Protein AF-A0A9P8FCP1-F1 (afdb_monomer)

pLDDT: mean 91.77, std 9.06, range [38.72, 98.56]

Foldseek 3Di:
DDQQLPLLCVLQVNDPVNSVVVSVVLVVLLVVAQLSVLLVVLVSVLVCCVVVNDPPCVNVVSLVSNVVSLVVLCVPPVRVLDPSNLLSLLSVLLSCCQPNPLCCSPVPSQVSSLVSQVVCVHLVNDPDDVVSSLVSQLSQVLSCLLPVHDGSHDDDPSHGDPSSSLVSCCSRRVVSSVVSVVSVVD

Solvent-accessible surface area (backbone atoms only — not comparable to full-atom values): 10028 Å² total; per-residue (Å²): 134,86,64,94,69,60,78,36,28,67,50,63,69,51,48,72,67,59,48,51,54,49,51,49,54,56,47,57,38,20,77,73,30,67,26,22,34,29,35,51,51,31,62,50,36,58,59,34,34,75,69,69,74,40,64,73,66,55,42,58,52,30,46,52,52,17,53,50,34,42,55,61,31,55,77,33,81,77,43,46,65,27,73,36,40,45,51,22,35,44,46,47,16,50,47,19,57,72,78,58,50,49,62,52,15,62,76,45,28,45,56,48,26,47,52,40,37,50,77,55,67,28,80,82,59,48,94,62,59,65,69,58,54,33,51,52,35,47,48,39,48,53,54,16,66,75,63,82,43,80,64,83,55,78,87,55,97,77,45,75,52,71,67,31,60,35,50,22,33,37,64,77,39,47,70,63,14,52,55,46,46,57,60,76,75,108

Mean predicted aligned error: 3.75 Å

Organism: Aureobasidium melanogenum (NCBI:txid46634)

Secondary structure (DSSP, 8-state):
---SSTTTHHHHT--HHHHHHHHHHHHHHHHH-HHHHHHHHHHHHHHHHHTTSS-THHHHHHHHHHHHHHHHHHTSTTTTTSHHHHHHHHHHHHHHHHHS-HHHIIIIIHHHHHHHHHHTTSTTTS---HHHHHHHHHHHHHHHHHHT---SS---TTSPPHHHHHHHHHHHSHHHHHHHHHHHT-

Sequence (186 aa):
MTVFAPRGWPALGITQEEGLKWERFMTQHALADTALFNVRLLFASGDLIRLNVLPPETALWLRDQAVRSINEALDDPVRAISDSMILAVGRIALHESMYGDKSAANLIHRPAQHRMIMMRGGMGALEFPELVKRLMRWADRVMALQSDTPRFLEDTDQSFSMNQSVEVLEKWVPREGISLRNKVST

Radius of gyration: 15.57 Å; Cα contacts (8 Å, |Δi|>4): 204; chains: 1; 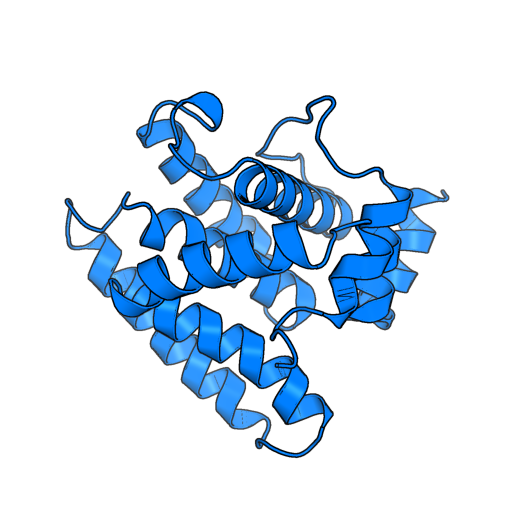bounding box: 40×42×33 Å

Nearest PDB structures (foldseek):
  7vpr-assembly1_A  TM=6.608E-01  e=2.442E+00  Nakaseomyces glabratus CBS 138
  7vpr-assembly2_D  TM=5.068E-01  e=2.128E+00  Nakaseomyces glabratus CBS 138
  7xb5-assembly1_A-2  TM=4.295E-01  e=1.286E+00  Saccharomyces cerevisiae S288C

Structure (mmCIF, N/CA/C/O backbone):
data_AF-A0A9P8FCP1-F1
#
_entry.id   AF-A0A9P8FCP1-F1
#
loop_
_atom_site.group_PDB
_atom_site.id
_atom_site.type_symbol
_atom_site.label_atom_id
_atom_site.label_alt_id
_atom_site.label_comp_id
_atom_site.label_asym_id
_atom_site.label_entity_id
_atom_site.label_seq_id
_atom_site.pdbx_PDB_ins_code
_atom_site.Cartn_x
_atom_site.Cartn_y
_atom_site.Cartn_z
_atom_site.occupancy
_atom_site.B_iso_or_equiv
_atom_site.auth_seq_id
_atom_site.auth_comp_id
_atom_site.auth_asym_id
_atom_site.auth_atom_id
_atom_site.pdbx_PDB_model_num
ATOM 1 N N . MET A 1 1 ? 14.031 8.876 16.140 1.00 38.72 1 MET A N 1
ATOM 2 C CA . MET A 1 1 ? 13.723 7.711 15.286 1.00 38.72 1 MET A CA 1
ATOM 3 C C . MET A 1 1 ? 13.015 8.236 14.046 1.00 38.72 1 MET A C 1
ATOM 5 O O . MET A 1 1 ? 11.938 8.804 14.182 1.00 38.72 1 MET A O 1
ATOM 9 N N . THR A 1 2 ? 13.652 8.175 12.878 1.00 43.81 2 THR A N 1
ATOM 10 C CA . THR A 1 2 ? 13.057 8.648 11.617 1.00 43.81 2 THR A CA 1
ATOM 11 C C . THR A 1 2 ? 12.088 7.574 11.140 1.00 43.81 2 THR A C 1
ATOM 13 O O . THR A 1 2 ? 12.512 6.453 10.871 1.00 43.81 2 THR A O 1
ATOM 16 N N . VAL A 1 3 ? 10.786 7.864 11.134 1.00 51.56 3 VAL A N 1
ATOM 17 C CA . VAL A 1 3 ? 9.778 6.882 10.708 1.00 51.56 3 VAL A CA 1
ATOM 18 C C . VAL A 1 3 ? 9.872 6.684 9.198 1.00 51.56 3 VAL A C 1
ATOM 20 O O . VAL A 1 3 ? 10.272 7.603 8.500 1.00 51.56 3 VAL A O 1
ATOM 23 N N . PHE A 1 4 ? 9.547 5.492 8.703 1.00 51.59 4 PHE A N 1
ATOM 24 C CA . PHE A 1 4 ? 9.831 5.031 7.342 1.00 51.59 4 PHE A CA 1
ATOM 25 C C . PHE A 1 4 ? 8.892 5.609 6.253 1.00 51.59 4 PHE A C 1
ATOM 27 O O . PHE A 1 4 ? 9.268 5.663 5.085 1.00 51.59 4 PHE A O 1
ATOM 34 N N . ALA A 1 5 ? 7.731 6.173 6.621 1.00 59.09 5 ALA A N 1
ATOM 35 C CA . ALA A 1 5 ? 6.806 6.852 5.695 1.00 59.09 5 ALA A CA 1
ATOM 36 C C . ALA A 1 5 ? 6.668 8.389 5.891 1.00 59.09 5 ALA A C 1
ATOM 38 O O . ALA A 1 5 ? 5.593 8.942 5.651 1.00 59.09 5 ALA A O 1
ATOM 39 N N . PRO A 1 6 ? 7.716 9.141 6.286 1.00 63.88 6 PRO A N 1
ATOM 40 C CA . PRO A 1 6 ? 7.554 10.488 6.825 1.00 63.88 6 PRO A CA 1
ATOM 41 C C . PRO A 1 6 ? 7.312 11.537 5.728 1.00 63.88 6 PRO A C 1
ATOM 43 O O . PRO A 1 6 ? 6.837 12.626 6.020 1.00 63.88 6 PRO A O 1
ATOM 46 N N . ARG A 1 7 ? 7.624 11.232 4.457 1.00 74.00 7 ARG A N 1
ATOM 47 C CA . ARG A 1 7 ? 7.557 12.205 3.350 1.00 74.00 7 ARG A CA 1
ATOM 48 C C . ARG A 1 7 ? 6.125 12.569 2.958 1.00 74.00 7 ARG A C 1
ATOM 50 O O . ARG A 1 7 ? 5.897 13.672 2.476 1.00 74.00 7 ARG A O 1
ATOM 57 N N . GLY A 1 8 ? 5.184 11.647 3.161 1.00 78.25 8 GLY A N 1
ATOM 58 C CA . GLY A 1 8 ? 3.782 11.846 2.793 1.00 78.25 8 GLY A CA 1
ATOM 59 C C . GLY A 1 8 ? 2.890 12.313 3.941 1.00 78.25 8 GLY A C 1
ATOM 60 O O . GLY A 1 8 ? 1.844 12.908 3.708 1.00 78.25 8 GLY A O 1
ATOM 61 N N . TRP A 1 9 ? 3.303 12.076 5.186 1.00 85.75 9 TRP A N 1
ATOM 62 C CA . TRP A 1 9 ? 2.492 12.379 6.366 1.00 85.75 9 TRP A CA 1
ATOM 63 C C . TRP A 1 9 ? 2.167 13.861 6.557 1.00 85.75 9 TRP A C 1
ATOM 65 O O . TRP A 1 9 ? 0.999 14.141 6.819 1.00 85.75 9 TRP A O 1
ATOM 75 N N . PRO A 1 10 ? 3.106 14.812 6.365 1.00 87.12 10 PRO A N 1
ATOM 76 C CA . PRO A 1 10 ? 2.785 16.232 6.465 1.00 87.12 10 PRO A CA 1
ATOM 77 C C . PRO A 1 10 ? 1.680 16.660 5.492 1.00 87.12 10 PRO A C 1
ATOM 79 O O . PRO A 1 10 ? 0.741 17.329 5.909 1.00 87.12 10 PRO A O 1
ATOM 82 N N . ALA A 1 11 ? 1.736 16.204 4.234 1.00 87.50 11 ALA A N 1
ATOM 83 C CA . ALA A 1 11 ? 0.718 16.503 3.219 1.00 87.50 11 ALA A CA 1
ATOM 84 C C . ALA A 1 11 ? -0.655 15.900 3.568 1.00 87.50 11 ALA A C 1
ATOM 86 O O . ALA A 1 11 ? -1.699 16.448 3.230 1.00 87.50 11 ALA A O 1
ATOM 87 N N . LEU A 1 12 ? -0.669 14.778 4.289 1.00 88.62 12 LEU A N 1
ATOM 88 C CA . LEU A 1 12 ? -1.890 14.136 4.773 1.00 88.62 12 LEU A CA 1
ATOM 89 C C . LEU A 1 12 ? -2.363 14.680 6.134 1.00 88.62 12 LEU A C 1
ATOM 91 O O . LEU A 1 12 ? -3.417 14.272 6.615 1.00 88.62 12 LEU A O 1
ATOM 95 N N . GLY A 1 13 ? -1.617 15.591 6.766 1.00 90.44 13 GLY A N 1
ATOM 96 C CA . GLY A 1 13 ? -1.917 16.072 8.117 1.00 90.44 13 GLY A CA 1
ATOM 97 C C . GLY A 1 13 ? -1.835 14.978 9.188 1.00 90.44 13 GLY A C 1
ATOM 98 O O . GLY A 1 13 ? -2.515 15.070 10.204 1.00 90.44 13 GLY A O 1
ATOM 99 N N . ILE A 1 14 ? -1.044 13.926 8.953 1.00 91.25 14 ILE A N 1
ATOM 100 C CA . ILE A 1 14 ? -0.834 12.837 9.913 1.00 91.25 14 ILE A CA 1
ATOM 101 C C . ILE A 1 14 ? 0.162 13.310 10.970 1.00 91.25 14 ILE A C 1
ATOM 103 O O . ILE A 1 14 ? 1.297 13.680 10.654 1.00 91.25 14 ILE A O 1
ATOM 107 N N . THR A 1 15 ? -0.253 13.276 12.232 1.00 91.31 15 THR A N 1
ATOM 108 C CA . THR A 1 15 ? 0.606 13.625 13.366 1.00 91.31 15 THR A CA 1
ATOM 109 C C . THR A 1 15 ? 1.678 12.560 13.605 1.00 91.31 15 THR A C 1
ATOM 111 O O . THR A 1 15 ? 1.555 11.402 13.198 1.00 91.31 15 THR A O 1
ATOM 114 N N . GLN A 1 16 ? 2.742 12.925 14.325 1.00 88.00 16 GLN A N 1
ATOM 115 C CA . GLN A 1 16 ? 3.790 11.971 14.692 1.00 88.00 16 GLN A CA 1
ATOM 116 C C . GLN A 1 16 ? 3.238 10.794 15.512 1.00 88.00 16 GLN A C 1
ATOM 118 O O . GLN A 1 16 ? 3.649 9.655 15.302 1.00 88.00 16 GLN A O 1
ATOM 123 N N . GLU A 1 17 ? 2.300 11.055 16.424 1.00 91.25 17 GLU A N 1
ATOM 124 C CA . GLU A 1 17 ? 1.689 10.021 17.259 1.00 91.25 17 GLU A CA 1
ATOM 125 C C . GLU A 1 17 ? 0.864 9.030 16.427 1.00 91.25 17 GLU A C 1
ATOM 127 O O . GLU A 1 17 ? 1.033 7.815 16.557 1.00 91.25 17 GLU A O 1
ATOM 132 N N . GLU A 1 18 ? 0.005 9.533 15.537 1.00 92.56 18 GLU A N 1
ATOM 133 C CA . GLU A 1 18 ? -0.771 8.692 14.622 1.00 92.56 18 GLU A CA 1
ATOM 134 C C . GLU A 1 18 ? 0.145 7.870 13.710 1.00 92.56 18 GLU A C 1
ATOM 136 O O . GLU A 1 18 ? -0.067 6.670 13.523 1.00 92.56 18 GLU A O 1
ATOM 141 N N . GLY A 1 19 ? 1.204 8.495 13.197 1.00 90.50 19 GLY A N 1
ATOM 142 C CA . GLY A 1 19 ? 2.212 7.833 12.387 1.00 90.50 19 GLY A CA 1
ATOM 143 C C . GLY A 1 19 ? 2.926 6.695 13.123 1.00 90.50 19 GLY A C 1
ATOM 144 O O . GLY A 1 19 ? 3.089 5.607 12.573 1.00 90.50 19 GLY A O 1
ATOM 145 N N . LEU A 1 20 ? 3.306 6.893 14.389 1.00 91.25 20 LEU A N 1
ATOM 146 C CA . LEU A 1 20 ? 3.914 5.840 15.212 1.00 91.25 20 LEU A CA 1
ATOM 147 C C . LEU A 1 20 ? 2.945 4.682 15.481 1.00 91.25 20 LEU A C 1
ATOM 149 O O . LEU A 1 20 ? 3.353 3.520 15.442 1.00 91.25 20 LEU A O 1
ATOM 153 N N . LYS A 1 21 ? 1.660 4.977 15.719 1.00 93.06 21 LYS A N 1
ATOM 154 C CA . LYS A 1 21 ? 0.612 3.952 15.867 1.00 93.06 21 LYS A CA 1
ATOM 155 C C . LYS A 1 21 ? 0.453 3.135 14.583 1.00 93.06 21 LYS A C 1
ATOM 157 O O . LYS A 1 21 ? 0.409 1.907 14.651 1.00 93.06 21 LYS A O 1
ATOM 162 N N . TRP A 1 22 ? 0.427 3.801 13.428 1.00 94.06 22 TRP A N 1
ATOM 163 C CA . TRP A 1 22 ? 0.396 3.141 12.123 1.00 94.06 22 TRP A CA 1
ATOM 164 C C . TRP A 1 22 ? 1.629 2.259 11.906 1.00 94.06 22 TRP A C 1
ATOM 166 O O . TRP A 1 22 ? 1.493 1.092 11.548 1.00 94.06 22 TRP A O 1
ATOM 176 N N . GLU A 1 23 ? 2.825 2.778 12.187 1.00 92.31 23 GLU A N 1
ATOM 177 C CA . GLU A 1 23 ? 4.079 2.043 12.007 1.00 92.31 23 GLU A CA 1
ATOM 178 C C . GLU A 1 23 ? 4.129 0.795 12.894 1.00 92.31 23 GLU A C 1
ATOM 180 O O . GLU A 1 23 ? 4.504 -0.282 12.429 1.00 92.31 23 GLU A O 1
ATOM 185 N N . ARG A 1 24 ? 3.689 0.905 14.154 1.00 94.50 24 ARG A N 1
ATOM 186 C CA . ARG A 1 24 ? 3.583 -0.239 15.066 1.00 94.50 24 ARG A CA 1
ATOM 187 C C . ARG A 1 24 ? 2.623 -1.292 14.521 1.00 94.50 24 ARG A C 1
ATOM 189 O O . ARG A 1 24 ? 3.008 -2.455 14.429 1.00 94.50 24 ARG A O 1
ATOM 196 N N . PHE A 1 25 ? 1.417 -0.882 14.126 1.00 96.12 25 PHE A N 1
ATOM 197 C CA . PHE A 1 25 ? 0.403 -1.782 13.575 1.00 96.12 25 PHE A CA 1
ATOM 198 C C . PHE A 1 25 ? 0.921 -2.514 12.330 1.00 96.12 25 PHE A C 1
ATOM 200 O O . PHE A 1 25 ? 0.899 -3.743 12.275 1.00 96.12 25 PHE A O 1
ATOM 207 N N . MET A 1 26 ? 1.465 -1.775 11.361 1.00 95.44 26 MET A N 1
ATOM 208 C CA . MET A 1 26 ? 2.004 -2.348 10.126 1.00 95.44 26 MET A CA 1
ATOM 209 C C . MET A 1 26 ? 3.206 -3.260 10.380 1.00 95.44 26 MET A C 1
ATOM 211 O O . MET A 1 26 ? 3.432 -4.199 9.622 1.00 95.44 26 MET A O 1
ATOM 215 N N . THR A 1 27 ? 4.025 -2.977 11.396 1.00 95.06 27 THR A N 1
ATOM 216 C CA . THR A 1 27 ? 5.221 -3.780 11.707 1.00 95.06 27 THR A CA 1
ATOM 217 C C . THR A 1 27 ? 4.848 -5.087 12.371 1.00 95.06 27 THR A C 1
ATOM 219 O O . THR A 1 27 ? 5.366 -6.123 11.975 1.00 95.06 27 THR A O 1
ATOM 222 N N . GLN A 1 28 ? 3.900 -5.064 13.306 1.00 96.75 28 GLN A N 1
ATOM 223 C CA . GLN A 1 28 ? 3.393 -6.282 13.935 1.00 96.75 28 GLN A CA 1
ATOM 224 C C . GLN A 1 28 ? 2.813 -7.251 12.897 1.00 96.75 28 GLN A C 1
ATOM 226 O O . GLN A 1 28 ? 3.191 -8.417 12.883 1.00 96.75 28 GLN A O 1
ATOM 231 N N . HIS A 1 29 ? 1.979 -6.759 11.976 1.00 97.69 29 HIS A N 1
ATOM 232 C CA . HIS A 1 29 ? 1.381 -7.595 10.929 1.00 97.69 29 HIS A CA 1
ATOM 233 C C . HIS A 1 29 ? 2.405 -8.085 9.903 1.00 97.69 29 HIS A C 1
ATOM 235 O O . HIS A 1 29 ? 2.327 -9.223 9.448 1.00 97.69 29 HIS A O 1
ATOM 241 N N . ALA A 1 30 ? 3.389 -7.252 9.551 1.00 97.19 30 ALA A N 1
ATOM 242 C CA . ALA A 1 30 ? 4.445 -7.650 8.627 1.00 97.19 30 ALA A CA 1
ATOM 243 C C . ALA A 1 30 ? 5.359 -8.723 9.220 1.00 97.19 30 ALA A C 1
ATOM 245 O O . ALA A 1 30 ? 5.737 -9.648 8.522 1.00 97.19 30 ALA A O 1
ATOM 246 N N . LEU A 1 31 ? 5.697 -8.638 10.507 1.00 97.00 31 LEU A N 1
ATOM 247 C CA . LEU A 1 31 ? 6.504 -9.672 11.162 1.00 97.00 31 LEU A CA 1
ATOM 248 C C . LEU A 1 31 ? 5.737 -10.988 11.366 1.00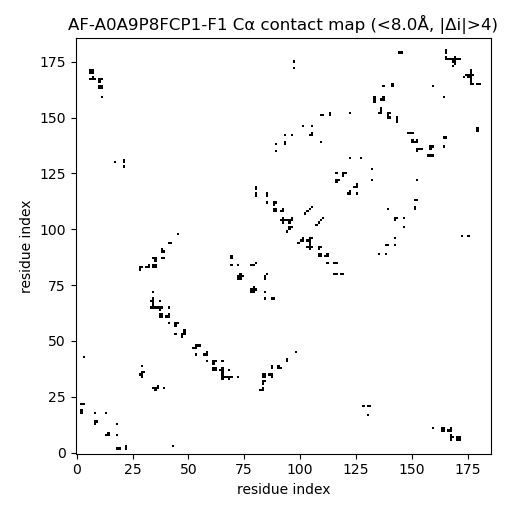 97.00 31 LEU A C 1
ATOM 250 O O . LEU A 1 31 ? 6.364 -12.016 11.596 1.00 97.00 31 LEU A O 1
ATOM 254 N N . ALA A 1 32 ? 4.405 -10.959 11.278 1.00 96.06 32 ALA A N 1
ATOM 255 C CA . ALA A 1 32 ? 3.551 -12.136 11.395 1.00 96.06 32 ALA A CA 1
ATOM 256 C C . ALA A 1 32 ? 3.259 -12.833 10.052 1.00 96.06 32 ALA A C 1
ATOM 258 O O . ALA A 1 32 ? 2.794 -13.969 10.066 1.00 96.06 32 ALA A O 1
ATOM 259 N N . ASP A 1 33 ? 3.499 -12.185 8.905 1.00 97.31 33 ASP A N 1
ATOM 260 C CA . ASP A 1 33 ? 3.197 -12.759 7.589 1.00 97.31 33 ASP A CA 1
ATOM 261 C C . ASP A 1 33 ? 4.185 -12.310 6.499 1.00 97.31 33 ASP A C 1
ATOM 263 O O . ASP A 1 33 ? 4.393 -11.117 6.249 1.00 97.31 33 ASP A O 1
ATOM 267 N N . THR A 1 34 ? 4.754 -13.294 5.799 1.00 97.44 34 THR A N 1
ATOM 268 C CA . THR A 1 34 ? 5.791 -13.101 4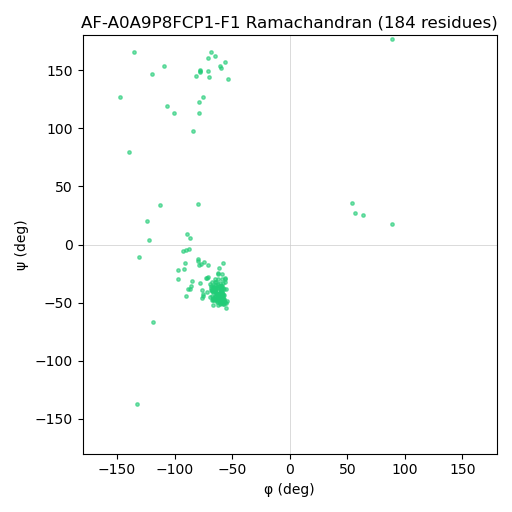.778 1.00 97.44 34 THR A CA 1
ATOM 269 C C . THR A 1 34 ? 5.333 -12.238 3.600 1.00 97.44 34 THR A C 1
ATOM 271 O O . THR A 1 34 ? 6.136 -11.484 3.049 1.00 97.44 34 THR A O 1
ATOM 274 N N . ALA A 1 35 ? 4.054 -12.289 3.213 1.00 98.12 35 ALA A N 1
ATOM 275 C CA . ALA A 1 35 ? 3.553 -11.511 2.085 1.00 98.12 35 ALA A CA 1
ATOM 276 C C . ALA A 1 35 ? 3.580 -10.015 2.4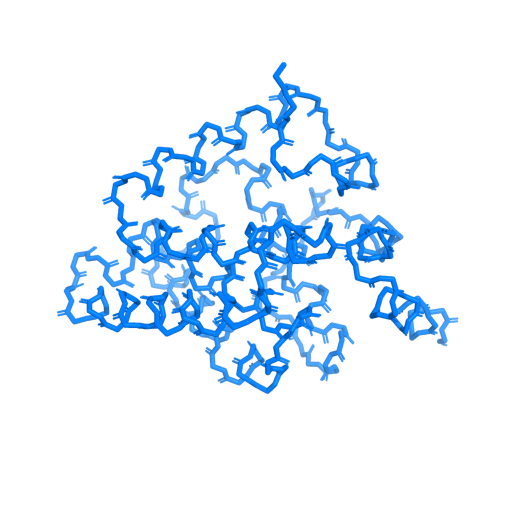08 1.00 98.12 35 ALA A C 1
ATOM 278 O O . ALA A 1 35 ? 4.125 -9.218 1.639 1.00 98.12 35 ALA A O 1
ATOM 279 N N . LEU A 1 36 ? 3.072 -9.622 3.581 1.00 98.19 36 LEU A N 1
ATOM 280 C CA . LEU A 1 36 ? 3.139 -8.224 4.001 1.00 98.19 36 LEU A CA 1
ATOM 281 C C . LEU A 1 36 ? 4.581 -7.782 4.265 1.00 98.19 36 LEU A C 1
ATOM 283 O O . LEU A 1 36 ? 4.936 -6.657 3.904 1.00 98.19 36 LEU A O 1
ATOM 287 N N . PHE A 1 37 ? 5.421 -8.648 4.836 1.00 98.06 37 PHE A N 1
ATOM 288 C CA . PHE A 1 37 ? 6.845 -8.366 5.015 1.00 98.06 37 PHE A CA 1
ATOM 289 C C . PHE A 1 37 ? 7.532 -7.998 3.695 1.00 98.06 37 PHE A C 1
ATOM 291 O O . PHE A 1 37 ? 8.095 -6.906 3.570 1.00 98.06 37 PHE A O 1
ATOM 298 N N . ASN A 1 38 ? 7.417 -8.861 2.683 1.00 98.12 38 ASN A N 1
ATOM 299 C CA . ASN A 1 38 ? 8.054 -8.657 1.385 1.00 98.12 38 ASN A CA 1
ATOM 300 C C . ASN A 1 38 ? 7.498 -7.425 0.659 1.00 98.12 38 ASN A C 1
ATOM 302 O O . ASN A 1 38 ? 8.269 -6.633 0.118 1.00 98.12 38 ASN A O 1
ATOM 306 N N . VAL A 1 39 ? 6.184 -7.179 0.722 1.00 97.25 39 VAL A N 1
ATOM 307 C CA . VAL A 1 39 ? 5.589 -5.954 0.161 1.00 97.25 39 VAL A CA 1
ATOM 308 C C . VAL A 1 39 ? 6.114 -4.699 0.867 1.00 97.25 39 VAL A C 1
ATOM 310 O O . VAL A 1 39 ? 6.350 -3.674 0.225 1.00 97.25 39 VAL A O 1
ATOM 313 N N . ARG A 1 40 ? 6.337 -4.741 2.185 1.00 94.69 40 ARG A N 1
ATOM 314 C CA . ARG A 1 40 ? 6.925 -3.604 2.905 1.00 94.69 40 ARG A CA 1
ATOM 315 C C . ARG A 1 40 ? 8.368 -3.336 2.489 1.00 94.69 40 ARG A C 1
ATOM 317 O O . ARG A 1 40 ? 8.713 -2.166 2.318 1.00 94.69 40 ARG A O 1
ATOM 324 N N . LEU A 1 41 ? 9.175 -4.378 2.297 1.00 95.31 41 LEU A N 1
ATOM 325 C CA . LEU A 1 41 ? 10.530 -4.238 1.762 1.00 95.31 41 LEU A CA 1
ATOM 326 C C . LEU A 1 41 ? 10.514 -3.683 0.334 1.00 95.31 41 LEU A C 1
ATOM 328 O O . LEU A 1 41 ? 11.288 -2.778 0.027 1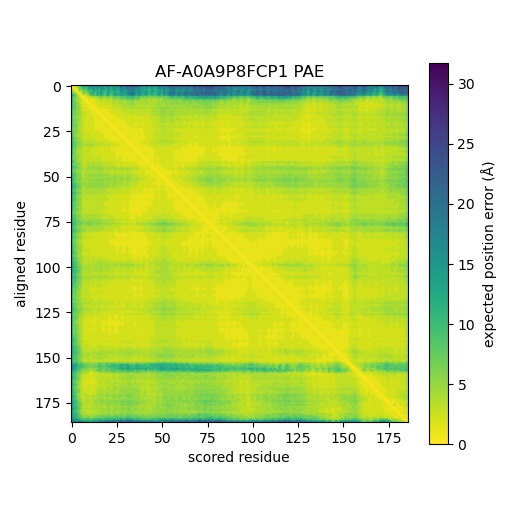.00 95.31 41 LEU A O 1
ATOM 332 N N . LEU A 1 42 ? 9.592 -4.147 -0.514 1.00 95.06 42 LEU A N 1
ATOM 333 C CA . LEU A 1 42 ? 9.415 -3.620 -1.866 1.00 95.06 42 LEU A CA 1
ATOM 334 C C . LEU A 1 42 ? 9.150 -2.106 -1.843 1.00 95.06 42 LEU A C 1
ATOM 336 O O . LEU A 1 42 ? 9.870 -1.354 -2.496 1.00 95.06 42 LEU A O 1
ATOM 340 N N . PHE A 1 43 ? 8.214 -1.632 -1.012 1.00 89.88 43 PHE A N 1
ATOM 341 C CA . PHE A 1 43 ? 7.995 -0.189 -0.824 1.00 89.88 43 PHE A CA 1
ATOM 342 C C . PHE A 1 43 ? 9.246 0.559 -0.357 1.00 89.88 43 PHE A C 1
ATOM 344 O O . PHE A 1 43 ? 9.471 1.691 -0.779 1.00 89.88 43 PHE A O 1
ATOM 351 N N . ALA A 1 44 ? 10.046 -0.049 0.522 1.00 88.38 44 ALA A N 1
ATOM 352 C CA . ALA A 1 44 ? 11.281 0.545 1.039 1.00 88.38 44 ALA A CA 1
ATOM 353 C C . ALA A 1 44 ? 12.339 0.722 -0.025 1.00 88.38 44 ALA A C 1
ATOM 355 O O . ALA A 1 44 ? 13.054 1.726 -0.025 1.00 88.38 44 ALA A O 1
ATOM 356 N N . SER A 1 45 ? 12.402 -0.234 -0.946 1.00 90.44 45 SER A N 1
ATOM 357 C CA . SER A 1 45 ? 13.390 -0.212 -2.006 1.00 90.44 45 SER A CA 1
ATOM 358 C C . SER A 1 45 ? 13.276 1.041 -2.870 1.00 90.44 45 SER A C 1
ATOM 360 O O . SER A 1 45 ? 14.309 1.597 -3.217 1.00 90.44 45 SER A O 1
ATOM 362 N N . GLY A 1 46 ? 12.069 1.563 -3.129 1.00 83.75 46 GLY A N 1
ATOM 363 C CA . GLY A 1 46 ? 11.886 2.746 -3.977 1.00 83.75 46 GLY A CA 1
ATOM 364 C C . GLY A 1 46 ? 12.656 3.975 -3.482 1.00 83.75 46 GLY A C 1
ATOM 365 O O . GLY A 1 46 ? 13.327 4.653 -4.262 1.00 83.75 46 GLY A O 1
ATOM 366 N N . ASP A 1 47 ? 12.631 4.238 -2.173 1.00 81.31 47 ASP A N 1
ATOM 367 C CA . ASP A 1 47 ? 13.381 5.350 -1.585 1.00 81.31 47 ASP A CA 1
ATOM 368 C C . ASP A 1 47 ? 14.888 5.100 -1.562 1.00 81.31 47 ASP A C 1
ATOM 370 O O . ASP A 1 47 ? 15.674 6.001 -1.856 1.00 81.31 47 ASP A O 1
ATOM 374 N N . LEU A 1 48 ? 15.294 3.874 -1.238 1.00 86.94 48 LEU A N 1
ATOM 375 C CA . LEU A 1 48 ? 16.703 3.498 -1.172 1.00 86.94 48 LEU A CA 1
ATOM 376 C C . LEU A 1 48 ? 17.355 3.480 -2.560 1.00 86.94 48 LEU A C 1
ATOM 378 O O . LEU A 1 48 ? 18.497 3.909 -2.694 1.00 86.94 48 LEU A O 1
ATOM 382 N N . ILE A 1 49 ? 16.624 3.071 -3.597 1.00 88.38 49 ILE A N 1
ATOM 383 C CA . ILE A 1 49 ? 17.055 3.140 -4.998 1.00 88.38 49 ILE A CA 1
ATOM 384 C C . ILE A 1 49 ? 17.179 4.600 -5.431 1.00 88.38 49 ILE A C 1
ATOM 386 O O . ILE A 1 49 ? 18.207 4.993 -5.974 1.00 88.38 49 ILE A O 1
ATOM 390 N N . ARG A 1 50 ? 16.183 5.445 -5.125 1.00 82.25 50 ARG A N 1
ATOM 391 C CA . ARG A 1 50 ? 16.244 6.889 -5.417 1.00 82.25 50 ARG A CA 1
ATOM 392 C C . ARG A 1 50 ? 17.453 7.567 -4.759 1.00 82.25 50 ARG A C 1
ATOM 394 O O . ARG A 1 50 ? 17.985 8.530 -5.303 1.00 82.25 50 ARG A O 1
ATOM 401 N N . LEU A 1 51 ? 17.862 7.094 -3.583 1.00 86.62 51 LEU A N 1
ATOM 402 C CA . LEU A 1 51 ? 19.035 7.579 -2.851 1.00 86.62 51 LEU A CA 1
ATOM 403 C C . LEU A 1 51 ? 20.351 6.894 -3.269 1.00 86.62 51 LEU A C 1
ATOM 405 O O . LEU A 1 51 ? 21.376 7.168 -2.652 1.00 86.62 51 LEU A O 1
ATOM 409 N N . ASN A 1 52 ? 20.345 6.033 -4.294 1.00 89.75 52 ASN A N 1
ATOM 410 C CA . ASN A 1 52 ? 21.491 5.231 -4.745 1.00 89.75 52 ASN A CA 1
ATOM 411 C C . ASN A 1 52 ? 22.108 4.333 -3.650 1.00 89.75 52 ASN A C 1
ATOM 413 O O . ASN A 1 52 ? 23.295 4.022 -3.691 1.00 89.75 52 ASN A O 1
ATOM 417 N N . VAL A 1 53 ? 21.311 3.919 -2.660 1.00 94.06 53 VAL A N 1
ATOM 418 C CA . VAL A 1 53 ? 21.717 2.985 -1.593 1.00 94.06 53 VAL A CA 1
ATOM 419 C C . VAL A 1 53 ? 21.540 1.532 -2.034 1.00 94.06 53 VAL A C 1
ATOM 421 O O . VAL A 1 53 ? 22.332 0.673 -1.657 1.00 94.06 53 VAL A O 1
ATOM 424 N N . LEU A 1 54 ? 20.501 1.254 -2.824 1.00 92.88 54 LEU A N 1
ATOM 425 C CA . LEU A 1 54 ? 20.228 -0.064 -3.396 1.00 92.88 54 LEU A CA 1
ATOM 426 C C . LEU A 1 54 ? 20.232 0.009 -4.922 1.00 92.88 54 LEU A C 1
ATOM 428 O O . LEU A 1 54 ? 19.806 1.024 -5.480 1.00 92.88 54 LEU A O 1
ATOM 432 N N . PRO A 1 55 ? 20.663 -1.059 -5.608 1.00 95.00 55 PRO A N 1
ATOM 433 C CA . PRO A 1 55 ? 20.624 -1.087 -7.055 1.00 95.00 55 PRO A CA 1
ATOM 434 C C . PRO A 1 55 ? 19.187 -1.372 -7.557 1.00 95.00 55 PRO A C 1
ATOM 436 O O . PRO A 1 55 ? 18.420 -2.058 -6.866 1.00 95.00 55 PRO A O 1
ATOM 439 N N . PRO A 1 56 ? 18.778 -0.853 -8.734 1.00 91.44 56 PRO A N 1
ATOM 440 C CA . PRO A 1 56 ? 17.392 -0.938 -9.213 1.00 91.44 56 PRO A CA 1
ATOM 441 C C . PRO A 1 56 ? 16.825 -2.362 -9.316 1.00 91.44 56 PRO A C 1
ATOM 443 O O . PRO A 1 56 ? 15.638 -2.574 -9.063 1.00 91.44 56 PRO A O 1
ATOM 446 N N . GLU A 1 57 ? 17.657 -3.357 -9.627 1.00 95.19 57 GLU A N 1
ATOM 447 C CA . GLU A 1 57 ? 17.269 -4.769 -9.703 1.00 95.19 57 GLU A CA 1
ATOM 448 C C . GLU A 1 57 ? 16.750 -5.331 -8.371 1.00 95.19 57 GLU A C 1
ATOM 450 O O . GLU A 1 57 ? 15.994 -6.304 -8.365 1.00 95.19 57 GLU A O 1
ATOM 455 N N . THR A 1 58 ? 17.071 -4.687 -7.243 1.00 95.19 58 THR A N 1
ATOM 456 C CA . THR A 1 58 ? 16.551 -5.090 -5.930 1.00 95.19 58 THR A CA 1
ATOM 457 C C . THR A 1 58 ? 15.030 -4.955 -5.867 1.00 95.19 58 THR A C 1
ATOM 459 O O . THR A 1 58 ? 14.373 -5.813 -5.280 1.00 95.19 58 THR A O 1
ATOM 462 N N . ALA A 1 59 ? 14.439 -3.947 -6.521 1.00 93.00 59 ALA A N 1
ATOM 463 C CA . ALA A 1 59 ? 12.982 -3.824 -6.598 1.00 93.00 59 ALA A CA 1
ATOM 464 C C . ALA A 1 59 ? 12.353 -4.973 -7.402 1.00 93.00 59 ALA A C 1
ATOM 466 O O . ALA A 1 59 ? 11.301 -5.484 -7.023 1.00 93.00 59 ALA A O 1
ATOM 467 N N . LEU A 1 60 ? 13.007 -5.423 -8.480 1.00 93.62 60 LEU A N 1
ATOM 468 C CA . LEU A 1 60 ? 12.525 -6.552 -9.284 1.00 93.62 60 LEU A CA 1
ATOM 469 C C . LEU A 1 60 ? 12.535 -7.852 -8.477 1.00 93.62 60 LEU A C 1
ATOM 471 O O . LEU A 1 60 ? 11.547 -8.585 -8.493 1.00 93.62 60 LEU A O 1
ATOM 475 N N . TRP A 1 61 ? 13.620 -8.103 -7.739 1.00 96.88 61 TRP A N 1
ATOM 476 C CA . TRP A 1 61 ? 13.724 -9.259 -6.851 1.00 96.88 61 TRP A CA 1
ATOM 477 C C . TRP A 1 61 ? 12.686 -9.200 -5.722 1.00 96.88 61 TRP A C 1
ATOM 479 O O . TRP A 1 61 ? 11.948 -10.160 -5.521 1.00 96.88 61 TRP A O 1
ATOM 489 N N . LEU A 1 62 ? 12.546 -8.060 -5.036 1.00 97.06 62 LEU A N 1
ATOM 490 C CA . LEU A 1 62 ? 11.556 -7.892 -3.964 1.00 97.06 62 LEU A CA 1
ATOM 491 C C . LEU A 1 62 ? 10.114 -8.038 -4.459 1.00 97.06 62 LEU A C 1
ATOM 493 O O . LEU A 1 62 ? 9.274 -8.567 -3.734 1.00 97.06 62 LEU A O 1
ATOM 497 N N . ARG A 1 63 ? 9.821 -7.606 -5.690 1.00 96.00 63 ARG A N 1
ATOM 498 C CA . ARG A 1 63 ? 8.510 -7.812 -6.313 1.00 96.00 63 ARG A CA 1
ATOM 499 C C . ARG A 1 63 ? 8.232 -9.291 -6.551 1.00 96.00 63 ARG A C 1
ATOM 501 O O . ARG A 1 63 ? 7.145 -9.751 -6.221 1.00 96.00 63 ARG A O 1
ATOM 508 N N . ASP A 1 64 ? 9.202 -10.034 -7.076 1.00 97.12 64 ASP A N 1
ATOM 509 C CA . ASP A 1 64 ? 9.090 -11.486 -7.239 1.00 97.12 64 ASP A CA 1
ATOM 510 C C . ASP A 1 64 ? 8.854 -12.187 -5.887 1.00 97.12 64 ASP A C 1
ATOM 512 O O . ASP A 1 64 ? 7.920 -12.977 -5.769 1.00 97.12 64 ASP A O 1
ATOM 516 N N . GLN A 1 65 ? 9.604 -11.826 -4.841 1.00 98.38 65 GLN A N 1
ATOM 517 C CA . GLN A 1 65 ? 9.395 -12.370 -3.493 1.00 98.38 65 GLN A CA 1
ATOM 518 C C . GLN A 1 65 ? 8.011 -12.027 -2.926 1.00 98.38 65 GLN A C 1
ATOM 520 O O . GLN A 1 65 ? 7.342 -12.890 -2.360 1.00 98.38 65 GLN A O 1
ATOM 525 N N . ALA A 1 66 ? 7.547 -10.787 -3.105 1.00 97.94 66 ALA A N 1
ATOM 526 C CA . ALA A 1 66 ? 6.219 -10.370 -2.673 1.00 97.94 66 ALA A CA 1
ATOM 527 C C . ALA A 1 66 ? 5.117 -11.169 -3.380 1.00 97.94 66 ALA A C 1
ATOM 529 O O . ALA A 1 66 ? 4.244 -11.715 -2.712 1.00 97.94 66 ALA A O 1
ATOM 530 N N . VAL A 1 67 ? 5.175 -11.293 -4.709 1.00 97.31 67 VAL A N 1
ATOM 531 C CA . VAL A 1 67 ? 4.175 -12.040 -5.489 1.00 97.31 67 VAL A CA 1
ATOM 532 C C . VAL A 1 67 ? 4.174 -13.525 -5.124 1.00 97.31 67 VAL A C 1
ATOM 534 O O . VAL A 1 67 ? 3.099 -14.092 -4.937 1.00 97.31 67 VAL A O 1
ATOM 537 N N . ARG A 1 68 ? 5.346 -14.151 -4.953 1.00 98.38 68 ARG A N 1
ATOM 538 C CA . ARG A 1 68 ? 5.434 -15.550 -4.500 1.00 98.38 68 ARG A CA 1
ATOM 539 C C . ARG A 1 68 ? 4.776 -15.745 -3.140 1.00 98.38 68 ARG A C 1
ATOM 541 O O . ARG A 1 68 ? 3.900 -16.592 -3.017 1.00 98.38 68 ARG A O 1
ATOM 548 N N . SER A 1 69 ? 5.120 -14.916 -2.154 1.00 98.38 69 SER A N 1
ATOM 549 C CA . SER A 1 69 ? 4.536 -15.019 -0.813 1.00 98.38 69 SER A CA 1
ATOM 550 C C . SER A 1 69 ? 3.035 -14.730 -0.783 1.00 98.38 69 SER A C 1
ATOM 552 O O . SER A 1 69 ? 2.327 -15.322 0.026 1.00 98.38 69 SER A O 1
ATOM 554 N N . ILE A 1 70 ? 2.538 -13.840 -1.652 1.00 98.38 70 ILE A N 1
ATOM 555 C CA . ILE A 1 70 ? 1.096 -13.615 -1.829 1.00 98.38 70 ILE A CA 1
ATOM 556 C C . ILE A 1 70 ? 0.430 -14.889 -2.354 1.00 98.38 70 ILE A C 1
ATOM 558 O O . ILE A 1 70 ? -0.563 -15.322 -1.781 1.00 98.38 70 ILE A O 1
ATOM 562 N N . ASN A 1 71 ? 0.974 -15.505 -3.405 1.00 97.75 71 ASN A N 1
ATOM 563 C CA . ASN A 1 71 ? 0.401 -16.724 -3.979 1.00 97.75 71 ASN A CA 1
ATOM 564 C C . ASN A 1 71 ? 0.392 -17.879 -2.966 1.00 97.75 71 ASN A C 1
ATOM 566 O O . ASN A 1 71 ? -0.642 -18.505 -2.775 1.00 97.75 71 ASN A O 1
ATOM 570 N N . GLU A 1 72 ? 1.491 -18.085 -2.237 1.00 97.56 72 GLU A N 1
ATOM 571 C CA . GLU A 1 72 ? 1.562 -19.081 -1.157 1.00 97.56 72 GLU A CA 1
ATOM 572 C C . GLU A 1 72 ? 0.529 -18.822 -0.047 1.00 97.56 72 GLU A C 1
ATOM 574 O O . GLU A 1 72 ? -0.032 -19.757 0.516 1.00 97.56 72 GLU A O 1
ATOM 579 N N . ALA A 1 73 ? 0.274 -17.555 0.296 1.00 97.44 73 ALA A N 1
ATOM 580 C CA . ALA A 1 73 ? -0.729 -17.194 1.296 1.00 97.44 73 ALA A CA 1
ATOM 581 C C . ALA A 1 73 ? -2.169 -17.388 0.794 1.00 97.44 73 ALA A C 1
ATOM 583 O O . ALA A 1 73 ? -3.055 -17.648 1.603 1.00 97.44 73 ALA A O 1
ATOM 584 N N . LEU A 1 74 ? -2.411 -17.260 -0.514 1.00 96.81 74 LEU A N 1
ATOM 585 C CA . LEU A 1 74 ? -3.723 -17.496 -1.125 1.00 96.81 74 LEU A CA 1
ATOM 586 C C . LEU A 1 74 ? -4.110 -18.981 -1.133 1.00 96.81 74 LEU A C 1
ATOM 588 O O . LEU A 1 74 ? -5.302 -19.283 -1.070 1.00 96.81 74 LEU A O 1
ATOM 592 N N . ASP A 1 75 ? -3.127 -19.883 -1.163 1.00 96.50 75 ASP A N 1
ATOM 593 C CA . ASP A 1 75 ? -3.345 -21.333 -1.086 1.00 96.50 75 ASP A CA 1
ATOM 594 C C . ASP A 1 75 ? -3.705 -21.812 0.337 1.00 96.50 75 ASP A C 1
ATOM 596 O O . ASP A 1 75 ? -4.218 -22.919 0.515 1.00 96.50 75 ASP A O 1
ATOM 600 N N . ASP A 1 76 ? -3.485 -20.977 1.359 1.00 96.56 76 ASP A N 1
ATOM 601 C CA . ASP A 1 76 ? -3.872 -21.242 2.746 1.00 96.56 76 ASP A CA 1
ATOM 602 C C . ASP A 1 76 ? -5.175 -20.491 3.091 1.00 96.56 76 ASP A C 1
ATOM 604 O O . ASP A 1 76 ? -5.171 -19.262 3.197 1.00 96.56 76 ASP A O 1
ATOM 608 N N . PRO A 1 77 ? -6.301 -21.187 3.344 1.00 93.50 77 PRO A N 1
ATOM 609 C CA . PRO A 1 77 ? -7.591 -20.543 3.594 1.00 93.50 77 PRO A CA 1
ATOM 610 C C . PRO A 1 77 ? -7.612 -19.653 4.847 1.00 93.50 77 PRO A C 1
ATOM 612 O O . PRO A 1 77 ? -8.428 -18.733 4.921 1.00 93.50 77 PRO A O 1
ATOM 615 N N . VAL A 1 78 ? -6.732 -19.894 5.825 1.00 92.94 78 VAL A N 1
ATOM 616 C CA . VAL A 1 78 ? -6.612 -19.056 7.028 1.00 92.94 78 VAL A CA 1
ATOM 617 C C . VAL A 1 78 ? -5.883 -17.756 6.697 1.00 92.94 78 VAL A C 1
ATOM 619 O O . VAL A 1 78 ? -6.254 -16.684 7.181 1.00 92.94 78 VAL A O 1
ATOM 622 N N . ARG A 1 79 ? -4.856 -17.824 5.845 1.00 96.50 79 ARG A N 1
ATOM 623 C CA . ARG A 1 79 ? -4.030 -16.664 5.484 1.00 96.50 79 ARG A CA 1
ATOM 624 C C . ARG A 1 79 ? -4.623 -15.838 4.348 1.00 96.50 79 ARG A C 1
ATOM 626 O O . ARG A 1 79 ? -4.470 -14.614 4.374 1.00 96.50 79 ARG A O 1
ATOM 633 N N . ALA A 1 80 ? -5.351 -16.461 3.422 1.00 96.38 80 ALA A N 1
ATOM 634 C CA . ALA A 1 80 ? -5.841 -15.870 2.175 1.00 96.38 80 ALA A CA 1
ATOM 635 C C . ALA A 1 80 ? -6.688 -14.598 2.355 1.00 96.38 80 ALA A C 1
ATOM 637 O O . ALA A 1 80 ? -6.702 -13.733 1.479 1.00 96.38 80 ALA A O 1
ATOM 638 N N . ILE A 1 81 ? -7.381 -14.463 3.491 1.00 96.31 81 ILE A N 1
ATOM 639 C CA . ILE A 1 81 ? -8.183 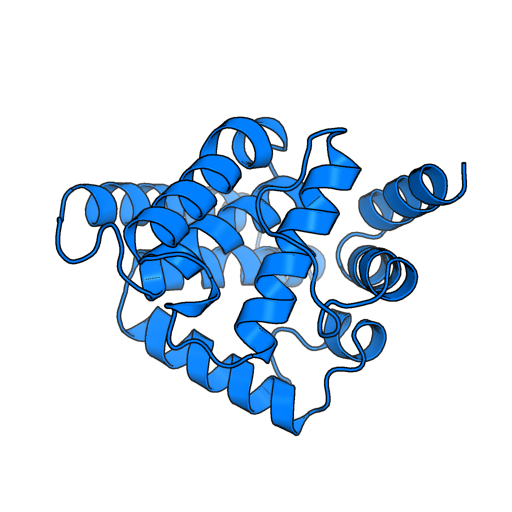-13.276 3.846 1.00 96.31 81 ILE A CA 1
ATOM 640 C C . ILE A 1 81 ? -7.780 -12.660 5.194 1.00 96.31 81 ILE A C 1
ATOM 642 O O . ILE A 1 81 ? -8.563 -11.936 5.821 1.00 96.31 81 ILE A O 1
ATOM 646 N N . SER A 1 82 ? -6.566 -12.963 5.657 1.00 97.88 82 SER A N 1
ATOM 647 C CA . SER A 1 82 ? -6.009 -12.394 6.883 1.00 97.88 82 SER A CA 1
ATOM 648 C C . SER A 1 82 ? -5.792 -10.884 6.760 1.00 97.88 82 SER A C 1
ATOM 650 O O . SER A 1 82 ? -5.722 -10.314 5.666 1.00 97.88 82 SER A O 1
ATOM 652 N N . ASP A 1 83 ? -5.640 -10.229 7.906 1.00 98.31 83 ASP A N 1
ATOM 653 C CA . ASP A 1 83 ? -5.370 -8.795 7.990 1.00 98.31 83 ASP A CA 1
ATOM 654 C C . ASP A 1 83 ? -4.091 -8.419 7.232 1.00 98.31 83 ASP A C 1
ATOM 656 O O . ASP A 1 83 ? -4.089 -7.491 6.418 1.00 98.31 83 ASP A O 1
ATOM 660 N N . SER A 1 84 ? -3.023 -9.201 7.423 1.00 98.19 84 SER A N 1
ATOM 661 C CA . SER A 1 84 ? -1.767 -9.031 6.695 1.00 98.19 84 SER A CA 1
ATOM 662 C C . SER A 1 84 ? -1.955 -9.173 5.189 1.00 98.19 84 SER A C 1
ATOM 664 O O . SER A 1 84 ? -1.371 -8.395 4.434 1.00 98.19 84 SER A O 1
ATOM 666 N N . MET A 1 85 ? -2.810 -10.100 4.746 1.00 98.31 85 MET A N 1
ATOM 667 C CA . MET A 1 85 ? -3.049 -10.311 3.324 1.00 98.31 85 MET A CA 1
ATOM 668 C C . MET A 1 85 ? -3.807 -9.134 2.689 1.00 98.31 85 MET A C 1
ATOM 670 O O . MET A 1 85 ? -3.392 -8.586 1.666 1.00 98.31 85 MET A O 1
ATOM 674 N N . ILE A 1 86 ? -4.859 -8.637 3.340 1.00 98.56 86 ILE A N 1
ATOM 675 C CA . ILE A 1 86 ? -5.600 -7.454 2.868 1.00 98.56 86 ILE A CA 1
ATOM 676 C C . ILE A 1 86 ? -4.679 -6.231 2.753 1.00 98.56 86 ILE A C 1
ATOM 678 O O . ILE A 1 86 ? -4.762 -5.465 1.785 1.00 98.56 86 ILE A O 1
ATOM 682 N N . LEU A 1 87 ? -3.785 -6.045 3.727 1.00 98.38 87 LEU A N 1
ATOM 683 C CA . LEU A 1 87 ? -2.802 -4.964 3.715 1.00 98.38 87 LEU A CA 1
ATOM 684 C C . LEU A 1 87 ? -1.768 -5.159 2.601 1.00 98.38 87 LEU A C 1
ATOM 686 O O . LEU A 1 87 ? -1.464 -4.206 1.886 1.00 98.38 87 LEU A O 1
ATOM 690 N N . ALA A 1 88 ? -1.246 -6.371 2.423 1.00 98.50 88 ALA A N 1
ATOM 691 C CA . ALA A 1 88 ? -0.234 -6.679 1.419 1.00 98.50 88 ALA A CA 1
ATOM 692 C C . ALA A 1 88 ? -0.758 -6.476 -0.009 1.00 98.50 88 ALA A C 1
ATOM 694 O O . ALA A 1 88 ? -0.100 -5.788 -0.790 1.00 98.50 88 ALA A O 1
ATOM 695 N N . VAL A 1 89 ? -1.958 -6.977 -0.336 1.00 98.44 89 VAL A N 1
ATOM 696 C CA . VAL A 1 89 ? -2.550 -6.814 -1.677 1.00 98.44 89 VAL A CA 1
ATOM 697 C C . VAL A 1 89 ? -2.836 -5.344 -1.994 1.00 98.44 89 VAL A C 1
ATOM 699 O O . VAL A 1 89 ? -2.528 -4.872 -3.087 1.00 98.44 89 VAL A O 1
ATOM 702 N N . GLY A 1 90 ? -3.361 -4.575 -1.037 1.00 97.94 90 GLY A N 1
ATOM 703 C CA . GLY A 1 90 ? -3.571 -3.139 -1.252 1.00 97.94 90 GLY A CA 1
ATOM 704 C C . GLY A 1 90 ? -2.282 -2.356 -1.421 1.00 97.94 90 GLY A C 1
ATOM 705 O O . GLY A 1 90 ? -2.189 -1.444 -2.241 1.00 97.94 90 GLY A O 1
ATOM 706 N N . ARG A 1 91 ? -1.263 -2.715 -0.638 1.00 96.75 91 ARG A N 1
ATOM 707 C CA . ARG A 1 91 ? 0.043 -2.074 -0.717 1.00 96.75 91 ARG A CA 1
ATOM 708 C C . ARG A 1 91 ? 0.680 -2.392 -2.067 1.00 96.75 91 ARG A C 1
ATOM 710 O O . ARG A 1 91 ? 1.022 -1.444 -2.763 1.00 96.75 91 ARG A O 1
ATOM 717 N N . ILE A 1 92 ? 0.785 -3.655 -2.490 1.00 97.12 92 ILE A N 1
ATOM 718 C CA . ILE A 1 92 ? 1.388 -3.973 -3.797 1.00 97.12 92 ILE A CA 1
ATOM 719 C C . ILE A 1 92 ? 0.629 -3.304 -4.952 1.00 97.12 92 ILE A C 1
ATOM 721 O O . ILE A 1 92 ? 1.276 -2.782 -5.851 1.00 97.12 92 ILE A O 1
ATOM 725 N N . ALA A 1 93 ? -0.703 -3.175 -4.877 1.00 97.56 93 ALA A N 1
ATOM 726 C CA . ALA A 1 93 ? -1.472 -2.394 -5.850 1.00 97.56 93 ALA A CA 1
ATOM 727 C C . ALA A 1 93 ? -0.971 -0.944 -5.962 1.00 97.56 93 ALA A C 1
ATOM 729 O O . ALA A 1 93 ? -0.673 -0.464 -7.054 1.00 97.56 93 ALA A O 1
ATOM 730 N N . LEU A 1 94 ? -0.830 -0.264 -4.821 1.00 95.19 94 LEU A N 1
ATOM 731 C CA . LEU A 1 94 ? -0.327 1.107 -4.766 1.00 95.19 94 LEU A CA 1
ATOM 732 C C . LEU A 1 94 ? 1.139 1.199 -5.221 1.00 95.19 94 LEU A C 1
ATOM 734 O O . LEU A 1 94 ? 1.527 2.182 -5.842 1.00 95.19 94 LEU A O 1
ATOM 738 N N . HIS A 1 95 ? 1.966 0.191 -4.934 1.00 93.31 95 HIS A N 1
ATOM 739 C CA . HIS A 1 95 ? 3.336 0.152 -5.445 1.00 93.31 95 HIS A CA 1
ATOM 740 C C . HIS A 1 95 ? 3.352 0.091 -6.974 1.00 93.31 95 HIS A C 1
ATOM 742 O O . HIS A 1 95 ? 4.010 0.909 -7.612 1.00 93.31 95 HIS A O 1
ATOM 748 N N . GLU A 1 96 ? 2.612 -0.850 -7.562 1.00 93.75 96 GLU A N 1
ATOM 749 C CA . GLU A 1 96 ? 2.527 -1.016 -9.013 1.00 93.75 96 GLU A CA 1
ATOM 750 C C . GLU A 1 96 ? 1.954 0.239 -9.694 1.00 93.75 96 GLU A C 1
ATOM 752 O O . GLU A 1 96 ? 2.442 0.638 -10.748 1.00 93.75 96 GLU A O 1
ATOM 757 N N . SER A 1 97 ? 0.999 0.939 -9.069 1.00 92.50 97 SER A N 1
ATOM 758 C CA . SER A 1 97 ? 0.456 2.185 -9.630 1.00 92.50 97 SER A CA 1
ATOM 759 C C . SER A 1 97 ? 1.468 3.339 -9.653 1.00 92.50 97 SER A C 1
ATOM 761 O O . SER A 1 97 ? 1.415 4.191 -10.546 1.00 92.50 97 SER A O 1
ATOM 763 N N . MET A 1 98 ? 2.379 3.376 -8.676 1.00 88.00 98 MET A N 1
ATOM 764 C CA . MET A 1 98 ? 3.384 4.430 -8.518 1.00 88.00 98 MET A CA 1
ATOM 765 C C . MET A 1 98 ? 4.680 4.149 -9.281 1.00 88.00 98 MET A C 1
ATOM 767 O O . MET A 1 98 ? 5.269 5.079 -9.822 1.00 88.00 98 MET A O 1
ATOM 771 N N . TYR A 1 99 ? 5.133 2.895 -9.312 1.00 86.12 99 TYR A N 1
ATOM 772 C CA . TYR A 1 99 ? 6.483 2.535 -9.760 1.00 86.12 99 TYR A CA 1
ATOM 773 C C . TYR A 1 99 ? 6.528 1.396 -10.783 1.00 86.12 99 TYR A C 1
ATOM 775 O O . TYR A 1 99 ? 7.598 1.129 -11.330 1.00 86.12 99 TYR A O 1
ATOM 783 N N . GLY A 1 100 ? 5.417 0.699 -11.021 1.00 88.06 100 GLY A N 1
ATOM 784 C CA . GLY A 1 100 ? 5.410 -0.559 -11.761 1.00 88.06 100 GLY A CA 1
ATOM 785 C C . GLY A 1 100 ? 4.330 -0.635 -12.835 1.00 88.06 100 GLY A C 1
ATOM 786 O O . GLY A 1 100 ? 4.120 0.300 -13.613 1.00 88.06 100 GLY A O 1
ATOM 787 N N . ASP 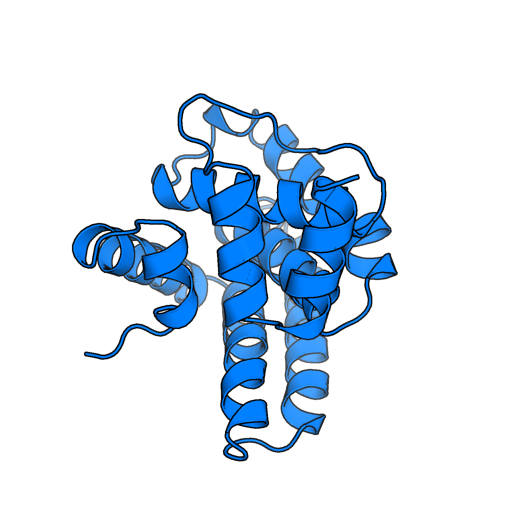A 1 101 ? 3.676 -1.789 -12.905 1.00 92.62 101 ASP A N 1
ATOM 788 C CA . ASP A 1 101 ? 2.630 -2.084 -13.870 1.00 92.62 101 ASP A CA 1
ATOM 789 C C . ASP A 1 101 ? 1.268 -1.564 -13.388 1.00 92.62 101 ASP A C 1
ATOM 791 O O . ASP A 1 101 ? 0.519 -2.213 -12.650 1.00 92.62 101 ASP A O 1
ATOM 795 N N . LYS A 1 102 ? 0.902 -0.382 -13.886 1.00 93.00 102 LYS A N 1
ATOM 796 C CA . LYS A 1 102 ? -0.410 0.229 -13.633 1.00 93.00 102 LYS A CA 1
ATOM 797 C C . LYS A 1 102 ? -1.574 -0.677 -14.054 1.00 93.00 102 LYS A C 1
ATOM 799 O O . LYS A 1 102 ? -2.637 -0.605 -13.443 1.00 93.00 102 LYS A O 1
ATOM 804 N N . SER A 1 103 ? -1.408 -1.533 -15.063 1.00 94.75 103 SER A N 1
ATOM 805 C CA . SER A 1 103 ? -2.441 -2.495 -15.458 1.00 94.75 103 SER A CA 1
ATOM 806 C C . SER A 1 103 ? -2.651 -3.540 -14.362 1.00 94.75 103 SER A C 1
ATOM 808 O O . SER A 1 103 ? -3.784 -3.761 -13.933 1.00 94.75 103 SER A O 1
ATOM 810 N N . ALA A 1 104 ? -1.566 -4.101 -13.818 1.00 95.38 104 ALA A N 1
ATOM 811 C CA . ALA A 1 104 ? -1.628 -5.052 -12.708 1.00 95.38 104 ALA A CA 1
ATOM 812 C C . ALA A 1 104 ? -2.267 -4.436 -11.450 1.00 95.38 104 ALA A C 1
ATOM 814 O O . ALA A 1 104 ? -3.121 -5.063 -10.815 1.00 95.38 104 ALA A O 1
ATOM 815 N N . ALA A 1 105 ? -1.935 -3.182 -11.122 1.00 96.38 105 ALA A N 1
ATOM 816 C CA . ALA A 1 105 ? -2.578 -2.461 -10.023 1.00 96.38 105 ALA A CA 1
ATOM 817 C C . ALA A 1 105 ? -4.111 -2.436 -10.171 1.00 96.38 105 ALA A C 1
ATOM 819 O O . ALA A 1 105 ? -4.833 -2.761 -9.227 1.00 96.38 105 ALA A O 1
ATOM 820 N N . ASN A 1 106 ? -4.611 -2.086 -11.359 1.00 94.56 106 ASN A N 1
ATOM 821 C CA . ASN A 1 106 ? -6.034 -1.826 -11.589 1.00 94.56 106 ASN A CA 1
ATOM 822 C C . ASN A 1 106 ? -6.871 -3.055 -11.925 1.00 94.56 106 ASN A C 1
ATOM 824 O O . ASN A 1 106 ? -8.018 -3.132 -11.494 1.00 94.56 106 ASN A O 1
ATOM 828 N N . LEU A 1 107 ? -6.328 -3.990 -12.700 1.00 95.81 107 LEU A N 1
ATOM 829 C CA . LEU A 1 107 ? -7.070 -5.155 -13.183 1.00 95.81 107 LEU A CA 1
ATOM 830 C C . LEU A 1 107 ? -6.938 -6.361 -12.251 1.00 95.81 107 LEU A C 1
ATOM 832 O O . LEU A 1 107 ? -7.784 -7.250 -12.295 1.00 95.81 107 LEU A O 1
ATOM 836 N N . ILE A 1 108 ? -5.901 -6.394 -11.407 1.00 96.62 108 ILE A N 1
ATOM 837 C CA . ILE A 1 108 ? -5.587 -7.554 -10.565 1.00 96.62 108 ILE A CA 1
ATOM 838 C C . ILE A 1 108 ? -5.655 -7.176 -9.087 1.00 96.62 108 ILE A C 1
ATOM 840 O O . ILE A 1 108 ? -6.531 -7.650 -8.363 1.00 96.62 108 ILE A O 1
ATOM 844 N N . HIS A 1 109 ? -4.755 -6.310 -8.617 1.00 97.62 109 HIS A N 1
ATOM 845 C CA . HIS A 1 109 ? -4.546 -6.138 -7.179 1.00 97.62 109 HIS A CA 1
ATOM 846 C C . HIS A 1 109 ? -5.663 -5.344 -6.487 1.00 97.62 109 HIS A C 1
ATOM 848 O O . HIS A 1 109 ? -6.151 -5.774 -5.442 1.00 97.62 109 HIS A O 1
ATOM 854 N N . ARG A 1 110 ? -6.124 -4.225 -7.065 1.00 97.62 110 ARG A N 1
ATOM 855 C CA . ARG A 1 110 ? -7.239 -3.442 -6.495 1.00 97.62 110 ARG A CA 1
ATOM 856 C C . ARG A 1 110 ? -8.540 -4.252 -6.388 1.00 97.62 110 ARG A C 1
ATOM 858 O O . ARG A 1 110 ? -9.089 -4.307 -5.284 1.00 97.62 110 ARG A O 1
ATOM 865 N N . PRO A 1 111 ? -9.019 -4.932 -7.453 1.00 98.19 111 PRO A N 1
ATOM 866 C CA . PRO A 1 111 ? -10.208 -5.776 -7.352 1.00 98.19 111 PRO A CA 1
ATOM 867 C C . PRO A 1 111 ? -10.037 -6.920 -6.347 1.00 98.19 111 PRO A C 1
ATOM 869 O O . PRO A 1 111 ? -10.972 -7.231 -5.606 1.00 98.19 111 PRO A O 1
ATOM 872 N N . ALA A 1 112 ? -8.845 -7.527 -6.282 1.00 98.06 112 ALA A N 1
ATOM 873 C CA . ALA A 1 112 ? -8.554 -8.590 -5.324 1.00 98.06 112 ALA A CA 1
ATOM 874 C C . ALA A 1 112 ? -8.646 -8.092 -3.874 1.00 98.06 112 ALA A C 1
ATOM 876 O O . ALA A 1 112 ? -9.333 -8.717 -3.065 1.00 98.06 112 ALA A O 1
ATOM 877 N N . GLN A 1 113 ? -8.040 -6.942 -3.554 1.00 98.44 113 GLN A N 1
ATOM 878 C CA . GLN A 1 113 ? -8.138 -6.356 -2.216 1.00 98.44 113 GLN A CA 1
ATOM 879 C C . GLN A 1 113 ? -9.597 -6.074 -1.843 1.00 98.44 113 GLN A C 1
ATOM 881 O O . GLN A 1 113 ? -10.038 -6.434 -0.752 1.00 98.44 113 GLN A O 1
ATOM 886 N N . HIS A 1 114 ? -10.358 -5.462 -2.754 1.00 98.38 114 HIS A N 1
ATOM 887 C CA . HIS A 1 114 ? -11.773 -5.185 -2.533 1.00 98.38 114 HIS A CA 1
ATOM 888 C C . HIS A 1 114 ? -12.555 -6.466 -2.218 1.00 98.38 114 HIS A C 1
ATOM 890 O O . HIS A 1 114 ? -13.287 -6.517 -1.232 1.00 98.38 114 HIS A O 1
ATOM 896 N N . ARG A 1 115 ? -12.345 -7.539 -2.990 1.00 98.19 115 ARG A N 1
ATOM 897 C CA . ARG A 1 115 ? -12.992 -8.832 -2.739 1.00 98.19 115 ARG A CA 1
ATOM 898 C C . ARG A 1 115 ? -12.648 -9.393 -1.358 1.00 98.19 115 ARG A C 1
ATOM 900 O O . ARG A 1 115 ? -13.554 -9.849 -0.667 1.00 98.19 115 ARG A O 1
ATOM 907 N N . MET A 1 116 ? -11.385 -9.321 -0.934 1.00 98.31 116 MET A N 1
ATOM 908 C CA . MET A 1 116 ? -10.973 -9.769 0.405 1.00 98.31 116 MET A CA 1
ATOM 909 C C . MET A 1 116 ? -11.669 -8.970 1.516 1.00 98.31 116 MET A C 1
ATOM 911 O O . MET A 1 116 ? -12.154 -9.551 2.484 1.00 98.31 116 MET A O 1
ATOM 915 N N . ILE A 1 117 ? -11.774 -7.646 1.356 1.00 98.25 117 ILE A N 1
ATOM 916 C CA . ILE A 1 117 ? -12.489 -6.771 2.297 1.00 98.25 117 ILE A CA 1
ATOM 917 C C . ILE A 1 117 ? -13.968 -7.170 2.375 1.00 98.25 117 ILE A C 1
ATOM 919 O O . ILE A 1 117 ? -14.511 -7.312 3.470 1.00 98.25 117 ILE A O 1
ATOM 923 N N . MET A 1 118 ? -14.617 -7.411 1.234 1.00 98.12 118 MET A N 1
ATOM 924 C CA . MET A 1 118 ? -16.022 -7.828 1.200 1.00 98.12 118 MET A CA 1
ATOM 925 C C . MET A 1 118 ? -16.243 -9.206 1.831 1.00 98.12 118 MET A C 1
ATOM 927 O O . MET A 1 118 ? -17.208 -9.386 2.568 1.00 98.12 118 MET A O 1
ATOM 931 N N . MET A 1 119 ? -15.325 -10.155 1.628 1.00 97.56 119 MET A N 1
ATOM 932 C CA . MET A 1 119 ? -15.365 -11.468 2.290 1.00 97.56 119 MET A CA 1
ATOM 933 C C . MET A 1 119 ? -15.245 -11.370 3.817 1.00 97.56 119 MET A C 1
ATOM 935 O O . MET A 1 119 ? -15.737 -12.244 4.525 1.00 97.56 119 MET A O 1
ATOM 939 N N . ARG A 1 120 ? -14.634 -10.298 4.333 1.00 97.19 120 ARG A N 1
ATOM 940 C CA . ARG A 1 120 ? -14.544 -9.993 5.768 1.00 97.19 120 ARG A CA 1
ATOM 941 C C . ARG A 1 120 ? -15.714 -9.158 6.297 1.00 97.19 120 ARG A C 1
ATOM 943 O O . ARG A 1 120 ? -15.663 -8.726 7.441 1.00 97.19 120 ARG A O 1
ATOM 950 N N . GLY A 1 121 ? -16.764 -8.942 5.502 1.00 97.12 121 GLY A N 1
ATOM 951 C CA . GLY A 1 121 ? -17.940 -8.162 5.906 1.00 97.12 121 GLY A CA 1
ATOM 952 C C . GLY A 1 121 ? -17.825 -6.661 5.627 1.00 97.12 121 GLY A C 1
ATOM 953 O O . GLY A 1 121 ? -18.582 -5.870 6.185 1.00 97.12 121 GLY A O 1
ATOM 954 N N . GLY A 1 122 ? -16.892 -6.254 4.765 1.00 96.88 122 GLY A N 1
ATOM 955 C CA . GLY A 1 122 ? -16.708 -4.864 4.356 1.00 96.88 122 GLY A 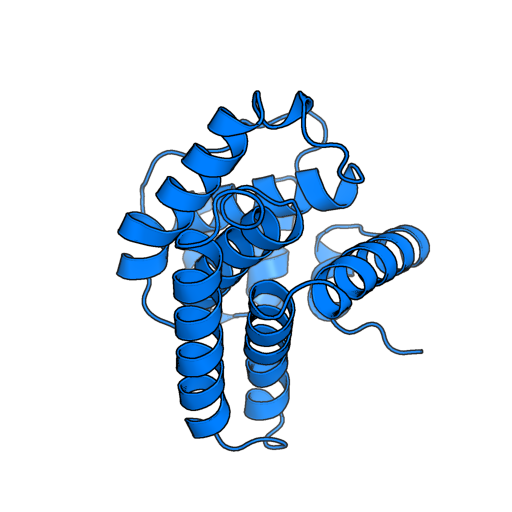CA 1
ATOM 956 C C . GLY A 1 122 ? -15.756 -4.072 5.257 1.00 96.88 122 GLY A C 1
ATOM 957 O O . GLY A 1 122 ? -15.253 -4.545 6.275 1.00 96.88 122 GLY A O 1
ATOM 958 N N . MET A 1 123 ? -15.500 -2.816 4.881 1.00 95.81 123 MET A N 1
ATOM 959 C CA . MET A 1 123 ? -14.494 -1.964 5.538 1.00 95.81 123 MET A CA 1
ATOM 960 C C . MET A 1 123 ? -14.799 -1.686 7.023 1.00 95.81 123 MET A C 1
ATOM 962 O O . MET A 1 123 ? -13.886 -1.491 7.834 1.00 95.81 123 MET A O 1
ATOM 966 N N . GLY A 1 124 ? -16.084 -1.661 7.390 1.00 93.94 124 GLY A N 1
ATOM 967 C CA . GLY A 1 124 ? -16.539 -1.482 8.770 1.00 93.94 124 GLY A CA 1
ATOM 968 C C . GLY A 1 124 ? -16.168 -2.654 9.682 1.00 93.94 124 GLY A C 1
ATOM 969 O O . GLY A 1 124 ? -15.793 -2.419 10.825 1.00 93.94 124 GLY A O 1
ATOM 970 N N . ALA A 1 125 ? -16.182 -3.881 9.154 1.00 96.56 125 ALA A N 1
ATOM 971 C CA . ALA A 1 125 ? -15.924 -5.112 9.901 1.00 96.56 125 ALA A CA 1
ATOM 972 C C . ALA A 1 125 ? -14.430 -5.403 10.140 1.00 96.56 125 ALA A C 1
ATOM 974 O O . ALA A 1 125 ? -14.085 -6.265 10.942 1.00 96.56 125 ALA A O 1
ATOM 975 N N . LEU A 1 126 ? -13.529 -4.685 9.463 1.00 96.75 126 LEU A N 1
ATOM 976 C CA . LEU A 1 126 ? -12.092 -4.799 9.710 1.00 96.75 126 LEU A CA 1
ATOM 977 C C . LEU A 1 126 ? -11.715 -4.088 11.013 1.00 96.75 126 LEU A C 1
ATOM 979 O O . LEU A 1 126 ? -11.958 -2.890 11.151 1.00 96.75 126 LEU A O 1
ATOM 983 N N . GLU A 1 127 ? -11.038 -4.772 11.931 1.00 96.19 127 GLU A N 1
ATOM 984 C CA . GLU A 1 127 ? -10.578 -4.215 13.218 1.00 96.19 127 GLU A CA 1
ATOM 985 C C . GLU A 1 127 ? -9.289 -3.379 13.080 1.00 96.19 127 GLU A C 1
ATOM 987 O O . GLU A 1 127 ? -8.410 -3.358 13.939 1.00 96.19 127 GLU A O 1
ATOM 992 N N . PHE A 1 128 ? -9.153 -2.671 11.957 1.00 97.19 128 PHE A N 1
ATOM 993 C CA . PHE A 1 128 ? -7.997 -1.827 11.677 1.00 97.19 128 PHE A CA 1
ATOM 994 C C . PHE A 1 128 ? -8.120 -0.471 12.373 1.00 97.19 128 PHE A C 1
ATOM 996 O O . PHE A 1 128 ? -9.214 0.101 12.399 1.00 97.19 128 PHE A O 1
ATOM 1003 N N . PRO A 1 129 ? -7.001 0.115 12.842 1.00 96.25 129 PRO A N 1
ATOM 1004 C CA . PRO A 1 129 ? -6.977 1.506 13.268 1.00 96.25 129 PRO A CA 1
ATOM 1005 C C . PRO A 1 129 ? -7.508 2.422 12.165 1.00 96.25 129 PRO A C 1
ATOM 1007 O O . PRO A 1 129 ? -7.191 2.230 10.989 1.00 96.25 129 PRO A O 1
ATOM 1010 N N . GLU A 1 130 ? -8.254 3.463 12.530 1.00 94.56 130 GLU A N 1
ATOM 1011 C CA . GLU A 1 130 ? -8.918 4.303 11.529 1.00 94.56 130 GLU A CA 1
ATOM 1012 C C . GLU A 1 130 ? -7.934 4.947 10.544 1.00 94.56 130 GLU A C 1
ATOM 1014 O O . GLU A 1 130 ? -8.206 5.005 9.349 1.00 94.56 130 GLU A O 1
ATOM 1019 N N . LEU A 1 131 ? -6.734 5.340 10.989 1.00 94.75 131 LEU A N 1
ATOM 1020 C CA . LEU A 1 131 ? -5.709 5.850 10.072 1.00 94.75 131 LEU A CA 1
ATOM 1021 C C . LEU A 1 131 ? -5.336 4.832 8.975 1.00 94.75 131 LEU A C 1
ATOM 1023 O O . LEU A 1 131 ? -5.131 5.217 7.825 1.00 94.75 131 LEU A O 1
ATOM 1027 N N . VAL A 1 132 ? -5.277 3.537 9.296 1.00 95.81 132 VAL A N 1
ATOM 1028 C CA . VAL A 1 132 ? -5.013 2.483 8.303 1.00 95.81 132 VAL A CA 1
ATOM 1029 C C . VAL A 1 132 ? -6.147 2.445 7.279 1.00 95.81 132 VAL A C 1
ATOM 1031 O O . VAL A 1 132 ? -5.880 2.466 6.078 1.00 95.81 132 VAL A O 1
ATOM 1034 N N . LYS A 1 133 ? -7.407 2.493 7.734 1.00 96.06 133 LYS A N 1
ATOM 1035 C CA . LYS A 1 133 ? -8.584 2.531 6.851 1.00 96.06 133 LYS A CA 1
ATOM 1036 C C . LYS A 1 133 ? -8.592 3.778 5.960 1.00 96.06 133 LYS A C 1
ATOM 1038 O O . LYS A 1 133 ? -8.823 3.677 4.756 1.00 96.06 133 LYS A O 1
ATOM 1043 N N . ARG A 1 134 ? -8.279 4.953 6.518 1.00 95.12 134 ARG A N 1
ATOM 1044 C CA . ARG A 1 134 ? -8.140 6.221 5.777 1.00 95.12 134 ARG A CA 1
ATOM 1045 C C . ARG A 1 134 ? -7.074 6.129 4.684 1.00 95.12 134 ARG A C 1
ATOM 1047 O O . ARG A 1 134 ? -7.317 6.572 3.564 1.00 95.12 134 ARG A O 1
ATOM 1054 N N . LEU A 1 135 ? -5.924 5.519 4.976 1.00 95.06 135 LEU A N 1
ATOM 1055 C CA . LEU A 1 135 ? -4.850 5.316 3.998 1.00 95.06 135 LEU A CA 1
ATOM 1056 C C . LEU A 1 135 ? -5.215 4.291 2.915 1.00 95.06 135 LEU A C 1
ATOM 1058 O O . LEU A 1 135 ? -4.835 4.481 1.762 1.00 95.06 135 LEU A O 1
ATOM 1062 N N . MET A 1 136 ? -5.987 3.250 3.241 1.00 96.75 136 MET A N 1
ATOM 1063 C CA . MET A 1 136 ? -6.526 2.318 2.239 1.00 96.75 136 MET A CA 1
ATOM 1064 C C . MET A 1 136 ? -7.475 3.030 1.266 1.00 96.75 136 MET A C 1
ATOM 1066 O O . MET A 1 136 ? -7.315 2.902 0.053 1.00 96.75 136 MET A O 1
ATOM 1070 N N . ARG A 1 137 ? -8.414 3.839 1.780 1.00 96.19 137 ARG A N 1
ATOM 1071 C CA . ARG A 1 137 ? -9.326 4.648 0.947 1.00 96.19 137 ARG A CA 1
ATOM 1072 C C . ARG A 1 137 ? -8.569 5.646 0.074 1.00 96.19 137 ARG A C 1
ATOM 1074 O O . ARG A 1 137 ? -8.889 5.803 -1.101 1.00 96.19 137 ARG A O 1
ATOM 1081 N N . TRP A 1 138 ? -7.546 6.296 0.629 1.00 95.06 138 TRP A N 1
ATOM 1082 C CA . TRP A 1 138 ? -6.677 7.195 -0.130 1.00 95.06 138 TRP A CA 1
ATOM 1083 C C . TRP A 1 138 ? -5.963 6.485 -1.279 1.00 95.06 138 TRP A C 1
ATOM 1085 O O . TRP A 1 138 ? -5.988 6.989 -2.401 1.00 95.06 138 TRP A O 1
ATOM 1095 N N . ALA A 1 139 ? -5.377 5.314 -1.019 1.00 94.94 139 ALA A N 1
ATOM 1096 C CA . ALA A 1 139 ? -4.705 4.530 -2.046 1.00 94.94 139 ALA A CA 1
ATOM 1097 C C . ALA A 1 139 ? -5.672 4.168 -3.184 1.00 94.94 139 ALA A C 1
ATOM 1099 O O . ALA A 1 139 ? -5.355 4.399 -4.350 1.00 94.94 139 ALA A O 1
ATOM 1100 N N . ASP A 1 140 ? -6.874 3.675 -2.861 1.00 96.69 140 ASP A N 1
ATOM 1101 C CA . ASP A 1 140 ? -7.890 3.367 -3.873 1.00 96.69 140 ASP A CA 1
ATOM 1102 C C . ASP A 1 140 ? -8.322 4.609 -4.664 1.00 96.69 140 ASP A C 1
ATOM 1104 O O . ASP A 1 140 ? -8.376 4.549 -5.891 1.00 96.69 140 ASP A O 1
ATOM 1108 N N . ARG A 1 141 ? -8.551 5.753 -4.001 1.00 94.38 141 ARG A N 1
ATOM 1109 C CA . ARG A 1 141 ? -8.883 7.010 -4.689 1.00 94.38 141 ARG A CA 1
ATOM 1110 C C . ARG A 1 141 ? -7.807 7.398 -5.691 1.00 94.38 141 ARG A C 1
ATOM 1112 O O . ARG A 1 141 ? -8.121 7.713 -6.835 1.00 94.38 141 ARG A O 1
ATOM 1119 N N . VAL A 1 142 ? -6.554 7.427 -5.253 1.00 93.44 142 VAL A N 1
ATOM 1120 C CA . VAL A 1 142 ? -5.435 7.833 -6.101 1.00 93.44 142 VAL A CA 1
ATOM 1121 C C . VAL A 1 142 ? -5.340 6.930 -7.325 1.00 93.44 142 VAL A C 1
ATOM 1123 O O . VAL A 1 142 ? -5.278 7.431 -8.446 1.00 93.44 142 VAL A O 1
ATOM 1126 N N . MET A 1 143 ? -5.385 5.613 -7.128 1.00 95.19 143 MET A N 1
ATOM 1127 C CA . MET A 1 143 ? -5.290 4.668 -8.236 1.00 95.19 143 MET A CA 1
ATOM 1128 C C . MET A 1 143 ? -6.494 4.757 -9.181 1.00 95.19 143 MET A C 1
ATOM 1130 O O . MET A 1 143 ? -6.323 4.673 -10.398 1.00 95.19 143 MET A O 1
ATOM 1134 N N . ALA A 1 144 ? -7.694 4.985 -8.639 1.00 94.88 144 ALA A N 1
ATOM 1135 C CA . ALA A 1 144 ? -8.909 5.202 -9.416 1.00 94.88 144 ALA A CA 1
ATOM 1136 C C . ALA A 1 144 ? -8.778 6.416 -10.343 1.00 94.88 144 ALA A C 1
ATOM 1138 O O . ALA A 1 144 ? -9.003 6.303 -11.548 1.00 94.88 144 ALA A O 1
ATOM 1139 N N . LEU A 1 145 ? -8.329 7.549 -9.795 1.00 92.94 145 LEU A N 1
ATOM 1140 C CA . LEU A 1 145 ? -8.120 8.776 -10.558 1.00 92.94 145 LEU A CA 1
ATOM 1141 C C . LEU A 1 145 ? -6.994 8.638 -11.582 1.00 92.94 145 LEU A C 1
ATOM 1143 O O . LEU A 1 145 ? -7.129 9.122 -12.699 1.00 92.94 145 LEU A O 1
ATOM 1147 N N . GLN A 1 146 ? -5.887 7.973 -11.238 1.00 91.00 146 GLN A N 1
ATOM 1148 C CA . GLN A 1 146 ? -4.779 7.743 -12.174 1.00 91.00 146 GLN A CA 1
ATOM 1149 C C . GLN A 1 146 ? -5.218 6.962 -13.420 1.00 91.00 146 GLN A C 1
ATOM 1151 O O . GLN A 1 146 ? -4.605 7.120 -14.473 1.00 91.00 146 GLN A O 1
ATOM 1156 N N . SER A 1 147 ? -6.279 6.163 -13.307 1.00 91.19 147 SER A N 1
ATOM 1157 C CA . SER A 1 147 ? -6.603 5.112 -14.275 1.00 91.19 147 SER A CA 1
ATOM 1158 C C . SER A 1 147 ? -7.987 5.253 -14.909 1.00 91.19 147 SER A C 1
ATOM 1160 O O . SER A 1 147 ? -8.389 4.369 -15.656 1.00 91.19 147 SER A O 1
ATOM 1162 N N . ASP A 1 148 ? -8.719 6.329 -14.599 1.00 92.38 148 ASP A N 1
ATOM 1163 C CA . ASP A 1 148 ? -10.099 6.562 -15.065 1.00 92.38 148 ASP A CA 1
ATOM 1164 C C . ASP A 1 148 ? -11.052 5.406 -14.753 1.00 92.38 148 ASP A C 1
ATOM 1166 O O . ASP A 1 148 ? -11.962 5.081 -15.513 1.00 92.38 148 ASP A O 1
ATOM 1170 N N . THR A 1 149 ? -10.846 4.775 -13.600 1.00 93.44 149 THR A N 1
ATOM 1171 C CA . THR A 1 149 ? -11.702 3.685 -13.124 1.00 93.44 149 THR A CA 1
ATOM 1172 C C . THR A 1 149 ? -12.529 4.143 -11.930 1.00 93.44 149 THR A C 1
ATOM 1174 O O . THR A 1 149 ? -12.048 4.975 -11.157 1.00 93.44 149 THR A O 1
ATOM 1177 N N . PRO A 1 150 ? -13.707 3.546 -11.690 1.00 93.75 150 PRO A N 1
ATOM 1178 C CA . PRO A 1 150 ? -14.409 3.718 -10.431 1.00 93.75 150 PRO A CA 1
ATOM 1179 C C . PRO A 1 150 ? -13.546 3.322 -9.228 1.00 93.75 150 PRO A C 1
ATOM 1181 O O . PRO A 1 150 ? -12.591 2.538 -9.312 1.00 93.75 150 PRO A O 1
ATOM 1184 N N . ARG A 1 151 ? -13.915 3.874 -8.080 1.00 94.62 151 ARG A N 1
ATOM 1185 C CA . ARG A 1 151 ? -13.372 3.455 -6.794 1.00 94.62 151 ARG A CA 1
ATOM 1186 C C . ARG A 1 151 ? -14.026 2.167 -6.330 1.00 94.62 151 ARG A C 1
ATOM 1188 O O . ARG A 1 151 ? -15.196 1.928 -6.613 1.00 94.62 151 ARG A O 1
ATOM 1195 N N . PHE A 1 152 ? -13.264 1.385 -5.581 1.00 96.69 152 PHE A N 1
ATOM 1196 C CA . PHE A 1 152 ? -13.769 0.216 -4.872 1.00 96.69 152 PHE A CA 1
ATOM 1197 C C . PHE A 1 152 ? -14.096 0.532 -3.414 1.00 96.69 152 PHE A C 1
ATOM 1199 O O . PHE A 1 152 ? -14.969 -0.099 -2.832 1.00 96.69 152 PHE A O 1
ATOM 1206 N N . LEU A 1 153 ? -13.389 1.490 -2.808 1.00 95.00 153 LEU A N 1
ATOM 1207 C CA . LEU A 1 153 ? -13.580 1.872 -1.415 1.00 95.00 153 LEU A CA 1
ATOM 1208 C C . LEU A 1 153 ? -14.289 3.220 -1.341 1.00 95.00 153 LEU A C 1
ATOM 1210 O O . LEU A 1 153 ? -13.767 4.235 -1.812 1.00 95.00 153 LEU A O 1
ATOM 1214 N N . GLU A 1 154 ? -15.463 3.215 -0.718 1.00 89.94 154 GLU A N 1
ATOM 1215 C CA . GLU A 1 154 ? -16.311 4.392 -0.538 1.00 89.94 154 GLU A CA 1
ATOM 1216 C C . GLU A 1 154 ? -15.614 5.504 0.254 1.00 89.94 154 GLU A C 1
ATOM 1218 O O . GLU A 1 154 ? -14.740 5.261 1.097 1.00 89.94 154 GLU A O 1
ATOM 1223 N N . ASP A 1 155 ? -16.028 6.740 -0.024 1.00 84.06 155 ASP A N 1
ATOM 1224 C CA . ASP A 1 155 ? -15.655 7.885 0.792 1.00 84.06 155 ASP A CA 1
ATOM 1225 C C . ASP A 1 155 ? -16.456 7.961 2.076 1.00 84.06 155 ASP A C 1
ATOM 1227 O O . ASP A 1 155 ? -17.624 7.600 2.151 1.00 84.06 155 ASP A O 1
ATOM 1231 N N . THR A 1 156 ? -15.789 8.500 3.083 1.00 86.38 156 THR A N 1
ATOM 1232 C CA . THR A 1 156 ? -16.375 8.854 4.369 1.00 86.38 156 THR A CA 1
ATOM 1233 C C . THR A 1 156 ? -15.871 10.233 4.767 1.00 86.38 156 THR A C 1
ATOM 1235 O O . THR A 1 156 ? -14.841 10.683 4.253 1.00 86.38 156 THR A O 1
ATOM 1238 N N . ASP A 1 157 ? -16.508 10.854 5.756 1.00 79.56 157 ASP A N 1
ATOM 1239 C CA . ASP A 1 157 ? -16.088 12.150 6.318 1.00 79.56 157 ASP A CA 1
ATOM 1240 C C . ASP A 1 157 ? -14.650 12.146 6.870 1.00 79.56 157 ASP A C 1
ATOM 1242 O O . ASP A 1 157 ? -14.042 13.189 7.084 1.00 79.56 157 ASP A O 1
ATOM 1246 N N . GLN A 1 158 ? -14.078 10.961 7.090 1.00 82.69 158 GLN A N 1
ATOM 1247 C CA . GLN A 1 158 ? -12.717 10.780 7.590 1.00 82.69 158 GLN A CA 1
ATOM 1248 C C . GLN A 1 158 ? -11.682 10.631 6.463 1.00 82.69 158 GLN A C 1
ATOM 1250 O O . GLN A 1 158 ? -10.478 10.554 6.720 1.00 82.69 158 GLN A O 1
ATOM 1255 N N . SER A 1 159 ? -12.115 10.573 5.204 1.00 89.31 159 SER A N 1
ATOM 1256 C CA . SER A 1 159 ? -11.220 10.456 4.051 1.00 89.31 159 SER A CA 1
ATOM 1257 C C . SER A 1 159 ? -10.435 11.752 3.842 1.00 89.31 159 SER A C 1
ATOM 1259 O O . SER A 1 159 ? -10.946 12.845 4.065 1.00 89.31 159 SER A O 1
ATOM 1261 N N . PHE A 1 160 ? -9.176 11.652 3.405 1.00 91.88 160 PHE A N 1
ATOM 1262 C CA . PHE A 1 160 ? -8.381 12.844 3.081 1.00 91.88 160 PHE A CA 1
ATOM 1263 C C . PHE A 1 160 ? -9.047 13.647 1.959 1.00 91.88 160 PHE A C 1
ATOM 1265 O O . PHE A 1 160 ? -9.767 13.090 1.135 1.00 91.88 160 PHE A O 1
ATOM 1272 N N . SER A 1 161 ? -8.805 14.950 1.885 1.00 92.06 161 SER A N 1
ATOM 1273 C CA . SER A 1 161 ? -9.302 15.764 0.770 1.00 92.06 161 SER A CA 1
ATOM 1274 C C . SER A 1 161 ? -8.611 15.408 -0.556 1.00 92.06 161 SER A C 1
ATOM 1276 O O . SER A 1 161 ? -7.555 14.761 -0.581 1.00 92.06 161 SER A O 1
ATOM 1278 N N . MET A 1 162 ? -9.181 15.862 -1.677 1.00 90.75 162 MET A N 1
ATOM 1279 C CA . MET A 1 162 ? -8.551 15.714 -2.995 1.00 90.75 162 MET A CA 1
ATOM 1280 C C . MET A 1 162 ? -7.169 16.380 -3.034 1.00 90.75 162 MET A C 1
ATOM 1282 O O . MET A 1 162 ? -6.198 15.758 -3.456 1.00 90.75 162 MET A O 1
ATOM 1286 N N . ASN A 1 163 ? -7.058 17.603 -2.507 1.00 91.06 163 ASN A N 1
ATOM 1287 C CA . ASN A 1 163 ? -5.797 18.347 -2.475 1.00 91.06 163 ASN A CA 1
ATOM 1288 C C . ASN A 1 163 ? -4.707 17.603 -1.701 1.00 91.06 163 ASN A C 1
ATOM 1290 O O . ASN A 1 163 ? -3.614 17.419 -2.231 1.00 91.06 163 ASN A O 1
ATOM 1294 N N . GLN A 1 164 ? -5.025 17.101 -0.502 1.00 91.62 164 GLN A N 1
ATOM 1295 C CA . GLN A 1 164 ? -4.090 16.283 0.279 1.00 91.62 164 GLN A CA 1
ATOM 1296 C C . GLN A 1 164 ? -3.676 15.023 -0.488 1.00 91.62 164 GLN A C 1
ATOM 1298 O O . GLN A 1 164 ? -2.506 14.650 -0.474 1.00 91.62 164 GLN A O 1
ATOM 1303 N N . SER A 1 165 ? -4.628 14.385 -1.182 1.00 89.38 165 SER A N 1
ATOM 1304 C CA . SER A 1 165 ? -4.394 13.147 -1.936 1.00 89.38 165 SER A CA 1
ATOM 1305 C C . SER A 1 165 ? -3.425 13.340 -3.107 1.00 89.38 165 SER A C 1
ATOM 1307 O O . SER A 1 165 ? -2.617 12.454 -3.376 1.00 89.38 165 SER A O 1
ATOM 1309 N N . VAL A 1 166 ? -3.495 14.488 -3.785 1.00 90.75 166 VAL A N 1
ATOM 1310 C CA . VAL A 1 166 ? -2.584 14.859 -4.878 1.00 90.75 166 VAL A CA 1
ATOM 1311 C C . VAL A 1 166 ? -1.225 15.292 -4.335 1.00 90.75 166 VAL A C 1
ATOM 1313 O O . VAL A 1 166 ? -0.196 14.820 -4.814 1.00 90.75 166 VAL A O 1
ATOM 1316 N N . GLU A 1 167 ? -1.208 16.144 -3.308 1.00 90.19 167 GLU A N 1
ATOM 1317 C CA . GLU A 1 167 ? 0.029 16.681 -2.734 1.00 90.19 167 GLU A CA 1
ATOM 1318 C C . GLU A 1 167 ? 0.948 15.569 -2.212 1.00 90.19 167 GLU A C 1
ATOM 1320 O O . GLU A 1 167 ? 2.156 15.595 -2.452 1.00 90.19 167 GLU A O 1
ATOM 1325 N N . VAL A 1 168 ? 0.398 14.546 -1.549 1.00 87.88 168 VAL A N 1
ATOM 1326 C CA . VAL A 1 168 ? 1.212 13.422 -1.065 1.00 87.88 168 VAL A CA 1
ATOM 1327 C C . VAL A 1 168 ? 1.887 12.652 -2.206 1.00 87.88 168 VAL A C 1
ATOM 1329 O O . VAL A 1 168 ? 3.048 12.258 -2.072 1.00 87.88 168 VAL A O 1
ATOM 1332 N N . LEU A 1 169 ? 1.214 12.484 -3.350 1.00 86.88 169 LEU A N 1
ATOM 1333 C CA . LEU A 1 169 ? 1.826 11.847 -4.513 1.00 86.88 169 LEU A CA 1
ATOM 1334 C C . LEU A 1 169 ? 2.926 12.707 -5.109 1.00 86.88 169 LEU A C 1
ATOM 1336 O O . LEU A 1 169 ? 3.967 12.170 -5.456 1.00 86.88 169 LEU A O 1
ATOM 1340 N N . GLU A 1 170 ? 2.759 14.026 -5.171 1.00 89.12 170 GLU A N 1
ATOM 1341 C CA . GLU A 1 170 ? 3.821 14.918 -5.651 1.00 89.12 170 GLU A CA 1
ATOM 1342 C C . GLU A 1 170 ? 5.100 14.807 -4.810 1.00 89.12 170 GLU A C 1
ATOM 1344 O O . GLU A 1 170 ? 6.201 14.980 -5.331 1.00 89.12 170 GLU A O 1
ATOM 1349 N N . LYS A 1 171 ? 4.979 14.471 -3.518 1.00 85.19 171 LYS A N 1
ATOM 1350 C CA . LYS A 1 171 ? 6.131 14.218 -2.638 1.00 85.19 171 LYS A CA 1
ATOM 1351 C C . LYS A 1 171 ? 6.765 12.838 -2.845 1.00 85.19 171 LYS A C 1
ATOM 1353 O O . LYS A 1 171 ? 7.975 12.696 -2.654 1.00 85.19 171 LYS A O 1
ATOM 1358 N N . TRP A 1 172 ? 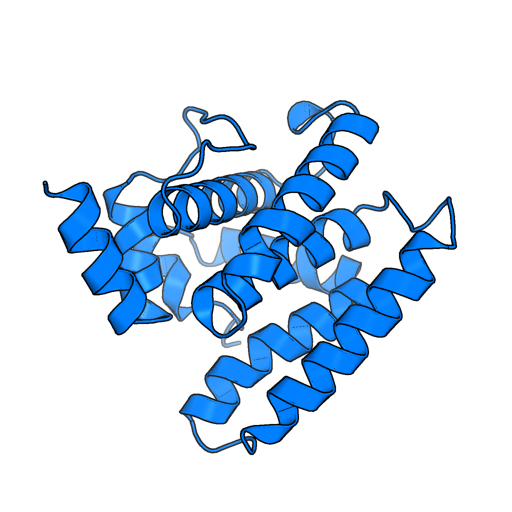5.980 11.814 -3.182 1.00 79.06 172 TRP A N 1
ATOM 1359 C CA . TRP A 1 172 ? 6.468 10.435 -3.347 1.00 79.06 172 TRP A CA 1
ATOM 1360 C C . TRP A 1 172 ? 6.931 10.111 -4.765 1.00 79.06 172 TRP A C 1
ATOM 1362 O O . TRP A 1 172 ? 7.994 9.512 -4.939 1.00 79.06 172 TRP A O 1
ATOM 1372 N N . VAL A 1 173 ? 6.142 10.528 -5.747 1.00 84.31 173 VAL A N 1
ATOM 1373 C CA . VAL A 1 173 ? 6.268 10.280 -7.183 1.00 84.31 173 VAL A CA 1
ATOM 1374 C C . VAL A 1 173 ? 5.910 11.567 -7.943 1.00 84.31 173 VAL A C 1
ATOM 1376 O O . VAL A 1 173 ? 4.786 11.725 -8.420 1.00 84.31 173 VAL A O 1
ATOM 1379 N N . PRO A 1 174 ? 6.842 12.543 -8.033 1.00 86.00 174 PRO A N 1
ATOM 1380 C CA . PRO A 1 174 ? 6.535 13.891 -8.516 1.00 86.00 174 PRO A CA 1
ATOM 1381 C C . PRO A 1 174 ? 5.883 13.943 -9.900 1.00 86.00 174 PRO A C 1
ATOM 1383 O O . PRO A 1 174 ? 4.981 14.746 -10.121 1.00 86.00 174 PRO A O 1
ATOM 1386 N N . ARG A 1 175 ? 6.308 13.081 -10.832 1.00 86.56 175 ARG A N 1
ATOM 1387 C CA . ARG A 1 175 ? 5.764 13.059 -12.199 1.00 86.56 175 ARG A CA 1
ATOM 1388 C C . ARG A 1 175 ? 4.302 12.615 -12.198 1.00 86.56 175 ARG A C 1
ATOM 1390 O O . ARG A 1 175 ? 3.452 13.274 -12.791 1.00 86.56 175 ARG A O 1
ATOM 1397 N N . GLU A 1 176 ? 4.010 11.533 -11.491 1.00 85.69 176 GLU A N 1
ATOM 1398 C CA . GLU A 1 176 ? 2.678 10.964 -11.321 1.00 85.69 176 GLU A CA 1
ATOM 1399 C C . GLU A 1 176 ? 1.765 11.924 -10.548 1.00 85.69 176 GLU A C 1
ATOM 1401 O O . GLU A 1 176 ? 0.602 12.087 -10.915 1.00 85.69 176 GLU A O 1
ATOM 1406 N N . GLY A 1 177 ? 2.294 12.594 -9.519 1.00 86.75 177 GLY A N 1
ATOM 1407 C CA . GLY A 1 177 ? 1.576 13.600 -8.738 1.00 86.75 177 GLY A CA 1
ATOM 1408 C C . GLY A 1 177 ? 1.166 14.820 -9.566 1.00 86.75 177 GLY A C 1
ATOM 1409 O O . GLY A 1 177 ? -0.008 15.182 -9.566 1.00 86.75 177 GLY A O 1
ATOM 1410 N N . ILE A 1 178 ? 2.091 15.401 -10.341 1.00 89.94 178 ILE A N 1
ATOM 1411 C CA . ILE A 1 178 ? 1.798 16.543 -11.227 1.00 89.94 178 ILE A CA 1
ATOM 1412 C C . ILE A 1 178 ? 0.787 16.140 -12.309 1.00 89.94 178 ILE A C 1
ATOM 1414 O O . ILE A 1 178 ? -0.165 16.872 -12.581 1.00 89.94 178 ILE A O 1
ATOM 1418 N N . SER A 1 179 ? 0.955 14.953 -12.903 1.00 90.00 179 SER A N 1
ATOM 1419 C CA . SER A 1 179 ? -0.004 14.423 -13.878 1.00 90.00 179 SER A CA 1
ATOM 1420 C C . SER A 1 179 ? -1.405 14.300 -13.278 1.00 90.00 179 SER A C 1
ATOM 1422 O O . SER A 1 179 ? -2.384 14.651 -13.935 1.00 90.00 179 SER A O 1
ATOM 1424 N N . LEU A 1 180 ? -1.508 13.820 -12.035 1.00 89.50 180 LEU A N 1
ATOM 1425 C CA . LEU A 1 180 ? -2.780 13.716 -11.335 1.00 89.50 180 LEU A CA 1
ATOM 1426 C C . LEU A 1 180 ? -3.366 15.098 -11.010 1.00 89.50 180 LEU A C 1
ATOM 1428 O O . LEU A 1 180 ? -4.566 15.292 -11.188 1.00 89.50 180 LEU A O 1
ATOM 1432 N N . ARG A 1 181 ? -2.541 16.072 -10.599 1.00 92.56 181 ARG A N 1
ATOM 1433 C CA . ARG A 1 181 ? -2.981 17.453 -10.335 1.00 92.56 181 ARG A CA 1
ATOM 1434 C C . ARG A 1 181 ? -3.643 18.079 -11.556 1.00 92.56 181 ARG A C 1
ATOM 1436 O O . ARG A 1 181 ? -4.729 18.643 -11.439 1.00 92.56 181 ARG A O 1
ATOM 1443 N N . ASN A 1 182 ? -3.006 17.953 -12.716 1.00 91.44 182 ASN A N 1
ATOM 1444 C CA . ASN A 1 182 ? -3.532 18.502 -13.964 1.00 91.44 182 ASN A CA 1
ATOM 1445 C C . ASN A 1 182 ? -4.897 17.888 -14.288 1.00 91.44 182 ASN A C 1
ATOM 1447 O O . ASN A 1 182 ? -5.831 18.597 -14.647 1.00 91.44 182 ASN A O 1
ATOM 1451 N N . LYS A 1 183 ? -5.030 16.579 -14.063 1.00 89.62 183 LYS A N 1
ATOM 1452 C CA . LYS A 1 183 ? -6.269 15.845 -14.300 1.00 89.62 183 LYS A CA 1
ATOM 1453 C C . LYS A 1 183 ? -7.423 16.288 -13.402 1.00 89.62 183 LYS A C 1
ATOM 1455 O O . LYS A 1 183 ? -8.531 16.419 -13.892 1.00 89.62 183 LYS A O 1
ATOM 1460 N N . VAL A 1 184 ? -7.181 16.522 -12.111 1.00 89.44 184 VAL A N 1
ATOM 1461 C CA . VAL A 1 184 ? -8.248 16.936 -11.174 1.00 89.44 184 VAL A CA 1
ATOM 1462 C C . VAL A 1 184 ? -8.602 18.423 -11.260 1.00 89.44 184 VAL A C 1
ATOM 1464 O O . VAL A 1 184 ? -9.599 18.840 -10.681 1.00 89.44 184 VAL A O 1
ATOM 1467 N N . SER A 1 185 ? -7.766 19.228 -11.922 1.00 84.62 185 SER A N 1
ATOM 1468 C CA . SER A 1 185 ? -7.988 20.671 -12.108 1.00 84.62 185 SER A CA 1
ATOM 1469 C C . SER A 1 185 ? -8.766 21.003 -13.390 1.00 84.62 185 SER A C 1
ATOM 1471 O O . SER A 1 185 ? -9.036 22.178 -13.629 1.00 84.62 185 SER A O 1
ATOM 1473 N N . THR A 1 186 ? -9.063 19.994 -14.216 1.00 66.94 186 THR A N 1
ATOM 1474 C CA . THR A 1 186 ? -9.791 20.111 -15.490 1.00 66.94 186 THR A CA 1
ATOM 1475 C C . THR A 1 186 ? -11.238 19.682 -15.296 1.00 66.94 186 THR A C 1
ATOM 1477 O O . THR A 1 186 ? -12.124 20.357 -15.862 1.00 66.94 186 THR A O 1
#